Protein AF-A0A849ISJ5-F1 (afdb_monomer)

Sequence (191 aa):
MMNYKGMEKIACPLPVWKLDADQDSWREIARDCAESDGRLVALWGSAAGEKFLVHAALVFAEGMLIATCPAEDSFPGLEDLFPHASRMQRAIFDLCGVMSRGGDRRPWLDHGKWQDFPLGRQRLQKPVPPESDYPFVSVEGEGVHEIAVGPVHAGIIEPGHFRFQVVGEKVLRLEERLGYKHKGIEKAFEG

Mean predicted aligned error: 6.0 Å

Radius of gyration: 19.11 Å; Cα contacts (8 Å, |Δi|>4): 359; chains: 1; bounding box: 53×31×49 Å

Foldseek 3Di:
DPDDPAWDADPDPFRETEDEDEQVVVQVVLQVLLVQVKDFPAWAWADDDLWIKIWTWIAHPRGTYIYIYTFDQEGAQNCVSPVVSQLRQLVRCQQAVRHHDDDDNFHAQCQLQDQQRLRYDGDPDRRPRPPHDDDDDDDDDPQWDWDWDFQDDPDDDFRWIWIFTDRVPDTPDIDIRGNPVRNSVVSVPDD

Solvent-accessible surface area (backbone atoms only — not comparable to full-atom values): 11284 Å² total; per-residue (Å²): 129,98,79,65,91,76,62,41,77,48,97,57,100,56,62,36,32,37,32,85,30,52,69,64,55,44,54,49,56,53,46,57,31,46,79,64,76,28,43,82,77,47,52,46,65,46,70,60,84,96,43,36,36,37,36,38,36,33,34,46,94,85,34,37,40,37,40,33,26,72,21,77,66,44,40,76,50,53,35,93,77,37,68,74,42,38,61,36,40,20,37,25,24,45,33,34,58,35,37,48,53,66,82,70,79,62,76,46,42,46,84,60,73,60,66,50,21,66,66,41,50,82,50,94,60,68,69,76,56,65,95,76,73,78,88,71,88,83,76,88,62,91,72,54,44,80,48,81,44,59,48,71,65,98,70,96,67,87,43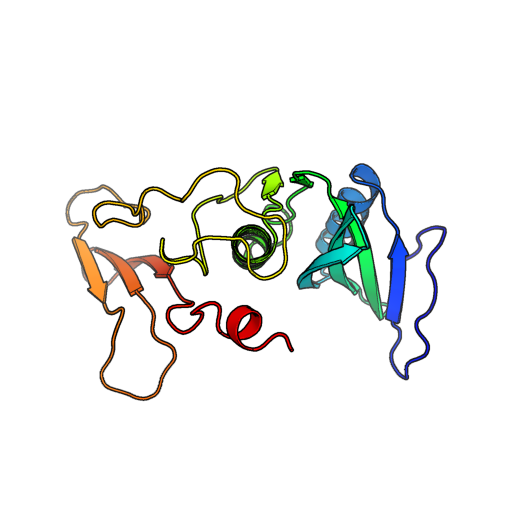,34,35,36,41,36,34,27,46,90,91,44,76,79,40,80,48,78,45,50,43,77,81,59,75,60,56,70,56,76,66,70,126

Structure (mmCIF, N/CA/C/O backbone):
data_AF-A0A849ISJ5-F1
#
_entry.id   AF-A0A849ISJ5-F1
#
loop_
_atom_site.group_PDB
_atom_site.id
_atom_site.type_symbol
_atom_site.label_atom_id
_atom_site.label_alt_id
_atom_site.label_comp_id
_atom_site.label_asym_id
_atom_site.label_entity_id
_atom_site.label_seq_id
_atom_site.pdbx_PDB_ins_code
_atom_site.Cartn_x
_atom_site.Cartn_y
_atom_site.Cartn_z
_atom_site.occupancy
_atom_site.B_iso_or_equiv
_atom_site.auth_seq_id
_atom_site.auth_comp_id
_atom_site.auth_asym_id
_atom_site.auth_atom_id
_atom_site.pdbx_PDB_model_num
ATOM 1 N N . MET A 1 1 ? -3.174 -0.483 -23.720 1.00 70.25 1 MET A N 1
ATOM 2 C CA . MET A 1 1 ? -2.204 -1.454 -24.269 1.00 70.25 1 MET A CA 1
ATOM 3 C C . MET A 1 1 ? -0.848 -1.115 -23.692 1.00 70.25 1 MET A C 1
ATOM 5 O O . MET A 1 1 ? -0.406 0.018 -23.838 1.00 70.25 1 MET A O 1
ATOM 9 N N . MET A 1 2 ? -0.231 -2.065 -22.997 1.00 85.44 2 MET A N 1
ATOM 10 C CA . MET A 1 2 ? 1.034 -1.870 -22.288 1.00 85.44 2 MET A CA 1
ATOM 11 C C . MET A 1 2 ? 2.203 -1.720 -23.281 1.00 85.44 2 MET A C 1
ATOM 13 O O . MET A 1 2 ? 2.734 -2.712 -23.778 1.00 85.44 2 MET A O 1
ATOM 17 N N . ASN A 1 3 ? 2.576 -0.477 -23.604 1.00 88.31 3 ASN A N 1
ATOM 18 C CA . ASN A 1 3 ? 3.628 -0.164 -24.576 1.00 88.31 3 ASN A CA 1
ATOM 19 C C . ASN A 1 3 ? 4.394 1.112 -24.185 1.00 88.31 3 ASN A C 1
ATOM 21 O O . ASN A 1 3 ? 4.204 2.177 -24.771 1.00 88.31 3 ASN A O 1
ATOM 25 N N . TYR A 1 4 ? 5.256 0.998 -23.177 1.00 93.50 4 TYR A N 1
ATOM 26 C CA . TYR A 1 4 ? 6.078 2.098 -22.676 1.00 93.50 4 TYR A CA 1
ATOM 27 C C . TYR A 1 4 ? 7.524 1.953 -23.158 1.00 93.50 4 TYR A C 1
ATOM 29 O O . TYR A 1 4 ? 8.077 0.853 -23.252 1.00 93.50 4 TYR A O 1
ATOM 37 N N . LYS A 1 5 ? 8.174 3.081 -23.449 1.00 91.88 5 LYS A N 1
ATOM 38 C CA . LYS A 1 5 ? 9.592 3.096 -23.825 1.00 91.88 5 LYS A CA 1
ATOM 39 C C . LYS A 1 5 ? 10.453 2.689 -22.623 1.00 91.88 5 LYS A C 1
ATOM 41 O O . LYS A 1 5 ? 10.282 3.235 -21.544 1.00 91.88 5 LYS A O 1
ATOM 46 N N . GLY A 1 6 ? 11.412 1.786 -22.833 1.00 92.62 6 GLY A N 1
ATOM 47 C CA . GLY A 1 6 ? 12.344 1.344 -21.785 1.00 92.62 6 GLY A CA 1
ATOM 48 C C . GLY A 1 6 ? 11.877 0.130 -20.979 1.00 92.62 6 GLY A C 1
ATOM 49 O O . GLY A 1 6 ? 12.545 -0.251 -20.027 1.00 92.62 6 GLY A O 1
ATOM 50 N N . MET A 1 7 ? 10.764 -0.504 -21.362 1.00 96.00 7 MET A N 1
ATOM 51 C CA . MET A 1 7 ? 10.343 -1.759 -20.741 1.00 96.00 7 MET A CA 1
ATOM 52 C C . MET A 1 7 ? 11.360 -2.874 -20.999 1.00 96.00 7 MET A C 1
ATOM 54 O O . MET A 1 7 ? 11.712 -3.169 -22.143 1.00 96.00 7 MET A O 1
ATOM 58 N N . GLU A 1 8 ? 11.755 -3.562 -19.935 1.00 97.50 8 GLU A N 1
ATOM 59 C CA . GLU A 1 8 ? 12.639 -4.721 -19.992 1.00 97.50 8 GLU A CA 1
ATOM 60 C C . GLU A 1 8 ? 11.872 -5.983 -19.609 1.00 97.50 8 GLU A C 1
ATOM 62 O O . GLU A 1 8 ? 11.205 -6.034 -18.576 1.00 97.50 8 GLU A O 1
ATOM 67 N N . LYS A 1 9 ? 11.980 -7.034 -20.423 1.00 96.62 9 LYS A N 1
ATOM 68 C CA . LYS A 1 9 ? 11.350 -8.319 -20.109 1.00 96.62 9 LYS A CA 1
ATOM 69 C C . LYS A 1 9 ? 12.109 -9.016 -18.980 1.00 96.62 9 LYS A C 1
ATOM 71 O O . LYS A 1 9 ? 13.324 -9.186 -19.060 1.00 9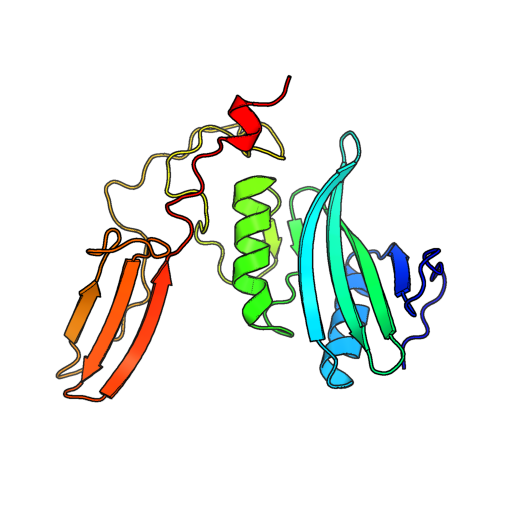6.62 9 LYS A O 1
ATOM 76 N N . ILE A 1 10 ? 11.391 -9.472 -17.957 1.00 96.75 10 ILE A N 1
ATOM 77 C CA . ILE A 1 10 ? 11.963 -10.284 -16.882 1.00 96.75 10 ILE A CA 1
ATOM 78 C C . ILE A 1 10 ? 12.070 -11.732 -17.369 1.00 96.75 10 ILE A C 1
ATOM 80 O O . ILE A 1 10 ? 11.117 -12.288 -17.920 1.00 96.75 10 ILE A O 1
ATOM 84 N N . ALA A 1 11 ? 13.235 -12.352 -17.167 1.00 96.00 11 ALA A N 1
ATOM 85 C CA . ALA A 1 11 ? 13.498 -13.740 -17.540 1.00 96.00 11 ALA A CA 1
ATOM 86 C C . ALA A 1 11 ? 12.708 -14.713 -16.644 1.00 96.00 11 ALA A C 1
ATOM 88 O O . ALA A 1 11 ? 13.225 -15.254 -15.670 1.00 96.00 11 ALA A O 1
ATOM 89 N N . CYS A 1 12 ? 11.433 -14.916 -16.969 1.00 93.88 12 CYS A N 1
ATOM 90 C CA . CYS A 1 12 ? 10.540 -15.851 -16.295 1.00 93.88 12 CYS A CA 1
ATOM 91 C C . CYS A 1 12 ? 9.533 -16.468 -17.290 1.00 93.88 12 CYS A C 1
ATOM 93 O O . CYS A 1 12 ? 9.391 -15.965 -18.408 1.00 93.88 12 CYS A O 1
ATOM 95 N N . PRO A 1 13 ? 8.829 -17.556 -16.919 1.00 94.25 13 PRO A N 1
ATOM 96 C CA . PRO A 1 13 ? 7.851 -18.210 -17.798 1.00 94.25 13 PRO A CA 1
ATOM 97 C C . PRO A 1 13 ? 6.602 -17.369 -18.103 1.00 94.25 13 PRO A C 1
ATOM 99 O O . PRO A 1 13 ? 5.839 -17.709 -19.003 1.00 94.25 13 PRO A O 1
ATOM 102 N N . LEU A 1 14 ? 6.373 -16.300 -17.338 1.00 95.25 14 LEU A N 1
ATOM 103 C CA . LEU A 1 14 ? 5.208 -15.432 -17.459 1.00 95.25 14 LEU A CA 1
ATOM 104 C C . LEU A 1 14 ? 5.542 -14.173 -18.281 1.00 95.25 14 LEU A C 1
ATOM 106 O O . LEU A 1 14 ? 6.698 -13.744 -18.317 1.00 95.25 14 LEU A O 1
ATOM 110 N N . PRO A 1 15 ? 4.548 -13.548 -18.936 1.00 96.38 15 PRO A N 1
ATOM 111 C CA . PRO A 1 15 ? 4.723 -12.266 -19.609 1.00 96.38 15 PRO A CA 1
ATOM 112 C C . PRO A 1 15 ? 4.855 -11.156 -18.556 1.00 96.38 15 PRO A C 1
ATOM 114 O O . PRO A 1 15 ? 3.868 -10.547 -18.146 1.00 96.38 15 PRO A O 1
ATOM 117 N N . VAL A 1 16 ? 6.079 -10.950 -18.063 1.00 97.75 16 VAL A N 1
ATOM 118 C CA . VAL A 1 16 ? 6.397 -9.952 -17.036 1.00 97.75 16 VAL A CA 1
ATOM 119 C C . VAL A 1 16 ? 7.486 -9.018 -17.539 1.00 97.75 16 VAL A C 1
ATOM 121 O O . VAL A 1 16 ? 8.514 -9.457 -18.063 1.00 97.75 16 VAL A O 1
ATOM 124 N N . TRP A 1 17 ? 7.271 -7.726 -17.333 1.00 98.19 17 TRP A N 1
ATOM 125 C CA . TRP A 1 17 ? 8.215 -6.667 -17.650 1.00 98.19 17 TRP A CA 1
ATOM 126 C C . TRP A 1 17 ? 8.489 -5.815 -16.420 1.00 98.19 17 TRP A C 1
ATOM 128 O O . TRP A 1 17 ? 7.684 -5.766 -15.493 1.00 98.19 17 TRP A O 1
ATOM 138 N N . LYS A 1 18 ? 9.625 -5.129 -16.425 1.00 97.69 18 LYS A N 1
ATOM 139 C CA . LYS A 1 18 ? 9.952 -4.066 -15.479 1.00 97.69 18 LYS A CA 1
ATOM 140 C C . LYS A 1 18 ? 10.190 -2.762 -16.232 1.00 97.69 18 LYS A C 1
ATOM 142 O O . LYS A 1 18 ? 10.608 -2.784 -17.391 1.00 97.69 18 LYS A O 1
ATOM 147 N N . LEU A 1 19 ? 9.924 -1.650 -15.566 1.00 98.00 19 LEU A N 1
ATOM 148 C CA . LEU A 1 19 ? 10.143 -0.313 -16.096 1.00 98.00 19 LEU A CA 1
ATOM 149 C C . LEU A 1 19 ? 10.488 0.636 -14.954 1.00 98.00 19 LEU A C 1
ATOM 151 O O . LEU A 1 19 ? 9.754 0.704 -13.968 1.00 98.00 19 LEU A O 1
ATOM 155 N N . ASP A 1 20 ? 11.571 1.386 -15.113 1.00 97.19 20 ASP A N 1
ATOM 156 C CA . ASP A 1 20 ? 11.856 2.526 -14.249 1.00 97.19 20 ASP A CA 1
ATOM 157 C C . ASP A 1 20 ? 11.058 3.734 -14.749 1.00 97.19 20 ASP A C 1
ATOM 159 O O . ASP A 1 20 ? 11.086 4.067 -15.935 1.0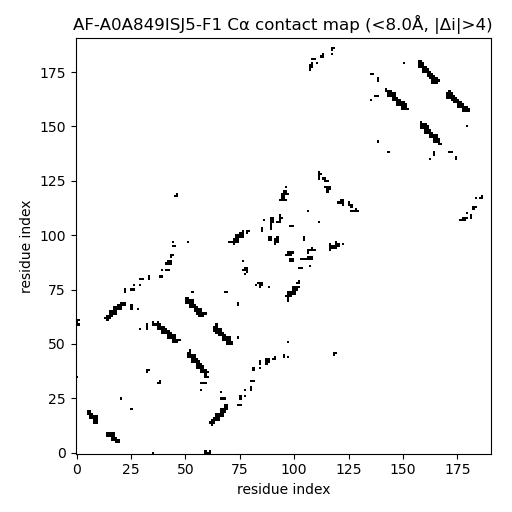0 97.19 20 ASP A O 1
ATOM 163 N N . ALA A 1 21 ? 10.325 4.365 -13.840 1.00 96.50 21 ALA A N 1
ATOM 164 C CA . ALA A 1 21 ? 9.446 5.494 -14.088 1.00 96.50 21 ALA A CA 1
ATOM 165 C C . ALA A 1 21 ? 9.871 6.673 -13.208 1.00 96.50 21 ALA A C 1
ATOM 167 O O . ALA A 1 21 ? 10.299 6.498 -12.065 1.00 96.50 21 ALA A O 1
ATOM 168 N N . ASP A 1 22 ? 9.738 7.888 -13.724 1.00 95.50 22 ASP A N 1
ATOM 169 C CA . ASP A 1 22 ? 9.714 9.075 -12.872 1.00 95.50 22 ASP A CA 1
ATOM 170 C C . ASP A 1 22 ? 8.337 9.227 -12.200 1.00 95.50 22 ASP A C 1
ATOM 172 O O . ASP A 1 22 ? 7.426 8.422 -12.397 1.00 95.50 22 ASP A O 1
ATOM 176 N N . GLN A 1 23 ? 8.176 10.252 -11.363 1.00 93.06 23 GLN A N 1
ATOM 177 C CA . GLN A 1 23 ? 6.936 10.438 -10.606 1.00 93.06 23 GLN A CA 1
ATOM 178 C C . GLN A 1 23 ? 5.717 10.767 -11.484 1.00 93.06 23 GLN A C 1
ATOM 180 O O . GLN A 1 23 ? 4.592 10.482 -11.065 1.00 93.06 23 GLN A O 1
ATOM 185 N N . ASP A 1 24 ? 5.922 11.343 -12.671 1.00 93.62 24 ASP A N 1
ATOM 186 C CA . ASP A 1 24 ? 4.837 11.698 -13.588 1.00 93.62 24 ASP A CA 1
ATOM 187 C C . ASP A 1 24 ? 4.387 10.455 -14.364 1.00 93.62 24 ASP A C 1
ATOM 189 O O . ASP A 1 24 ? 3.230 10.035 -14.260 1.00 93.62 24 ASP A O 1
ATOM 193 N N . SER A 1 25 ? 5.329 9.775 -15.021 1.00 96.50 25 SER A N 1
ATOM 194 C CA . SER A 1 25 ? 5.078 8.519 -15.737 1.00 96.50 25 SER A CA 1
ATOM 195 C C . SER A 1 25 ? 4.576 7.401 -14.817 1.00 96.50 25 SER A C 1
ATOM 197 O O . SER A 1 25 ? 3.733 6.608 -15.227 1.00 96.50 25 SER A O 1
ATOM 199 N N . TRP A 1 26 ? 4.990 7.363 -13.545 1.00 97.31 26 TRP A N 1
ATOM 200 C CA . TRP A 1 26 ? 4.439 6.454 -12.530 1.00 97.31 26 TRP A CA 1
ATOM 201 C C . TRP A 1 26 ? 2.912 6.553 -12.418 1.00 97.31 26 TRP A C 1
ATOM 203 O O . TRP A 1 26 ? 2.209 5.539 -12.393 1.00 97.31 26 TRP A O 1
ATOM 213 N N . ARG A 1 27 ? 2.392 7.786 -12.359 1.00 96.75 27 ARG A N 1
ATOM 214 C CA . ARG A 1 27 ? 0.951 8.056 -12.273 1.00 96.75 27 ARG A CA 1
ATOM 215 C C . ARG A 1 27 ? 0.245 7.751 -13.587 1.00 96.75 27 ARG A C 1
ATOM 217 O O . ARG A 1 27 ? -0.872 7.241 -13.548 1.00 96.75 27 ARG A O 1
ATOM 224 N N . GLU A 1 28 ? 0.873 8.050 -14.720 1.00 97.50 28 GLU A N 1
ATOM 225 C CA . GLU A 1 28 ? 0.330 7.738 -16.047 1.00 97.50 28 GLU A CA 1
ATOM 226 C C . GLU A 1 28 ? 0.179 6.226 -16.249 1.00 97.50 28 GLU A C 1
ATOM 228 O O . GLU A 1 28 ? -0.918 5.764 -16.544 1.00 97.50 28 GLU A O 1
ATOM 233 N N . ILE A 1 29 ? 1.216 5.435 -15.958 1.00 98.19 29 ILE A N 1
ATOM 234 C CA . ILE A 1 29 ? 1.181 3.967 -16.072 1.00 98.19 29 ILE A CA 1
ATOM 235 C C . ILE A 1 29 ? 0.063 3.365 -15.207 1.00 98.19 29 ILE A C 1
ATOM 237 O O . ILE A 1 29 ? -0.666 2.470 -15.640 1.00 98.19 29 ILE A O 1
ATOM 241 N N . ALA A 1 30 ? -0.084 3.843 -13.969 1.00 97.94 30 ALA A N 1
ATOM 242 C CA . ALA A 1 30 ? -1.137 3.376 -13.074 1.00 97.94 30 ALA A CA 1
ATOM 243 C C . ALA A 1 30 ? -2.541 3.738 -13.590 1.00 97.94 30 ALA A C 1
ATOM 245 O O . ALA A 1 30 ? -3.458 2.922 -13.483 1.00 97.94 30 ALA A O 1
ATOM 246 N N . ARG A 1 31 ? -2.705 4.936 -14.166 1.00 98.00 31 ARG A N 1
ATOM 247 C CA . ARG A 1 31 ? -3.965 5.388 -14.771 1.00 98.00 31 ARG A CA 1
ATOM 248 C C . ARG A 1 31 ? -4.322 4.550 -15.990 1.00 98.00 31 ARG A C 1
ATOM 250 O O . ARG A 1 31 ? -5.425 4.022 -16.035 1.00 98.00 31 ARG A O 1
ATOM 257 N N . ASP A 1 32 ? -3.383 4.352 -16.908 1.00 97.88 32 ASP A N 1
ATOM 258 C CA . ASP A 1 32 ? -3.572 3.506 -18.088 1.00 97.88 32 ASP A CA 1
ATOM 259 C C . ASP A 1 32 ? -3.971 2.077 -17.695 1.00 97.88 32 ASP A C 1
ATOM 261 O O . ASP A 1 32 ? -4.821 1.452 -18.334 1.00 97.88 32 ASP A O 1
ATOM 265 N N . CYS A 1 33 ? -3.368 1.544 -16.626 1.00 98.19 33 CYS A N 1
ATOM 266 C CA . CYS A 1 33 ? -3.741 0.246 -16.075 1.00 98.19 33 CYS A CA 1
ATOM 267 C C . CYS A 1 33 ? -5.191 0.246 -15.580 1.00 98.19 33 CYS A C 1
ATOM 269 O O . CYS A 1 33 ? -5.935 -0.675 -15.900 1.00 98.19 33 CYS A O 1
ATOM 271 N N . ALA A 1 34 ? -5.602 1.255 -14.810 1.00 97.69 34 ALA A N 1
ATOM 272 C CA . ALA A 1 34 ? -6.966 1.347 -14.291 1.00 97.69 34 ALA A CA 1
ATOM 273 C C . ALA A 1 34 ? -8.002 1.526 -15.417 1.00 97.69 34 ALA A C 1
ATOM 275 O O . ALA A 1 34 ? -9.029 0.854 -15.418 1.00 97.69 34 ALA A O 1
ATOM 276 N N . GLU A 1 35 ? -7.713 2.375 -16.406 1.00 97.38 35 GLU A N 1
ATOM 277 C CA . GLU A 1 35 ? -8.591 2.651 -17.555 1.00 97.38 35 GLU A CA 1
ATOM 278 C C . GLU A 1 35 ? -8.712 1.466 -18.526 1.00 97.38 35 GLU A C 1
ATOM 280 O O . GLU A 1 35 ? -9.646 1.412 -19.324 1.00 97.38 35 GLU A O 1
ATOM 285 N N . SER A 1 36 ? -7.794 0.499 -18.452 1.00 96.31 36 SER A N 1
ATOM 286 C CA . SER A 1 36 ? -7.836 -0.742 -19.232 1.00 96.31 36 SER A CA 1
ATOM 287 C C . SER A 1 36 ? -8.384 -1.946 -18.454 1.00 96.31 36 SER A C 1
ATOM 289 O O . SER A 1 36 ? -8.125 -3.086 -18.840 1.00 96.31 36 SER A O 1
ATOM 291 N N . ASP A 1 37 ? -9.127 -1.707 -17.363 1.00 96.38 37 ASP A N 1
ATOM 292 C CA . ASP A 1 37 ? -9.657 -2.735 -16.446 1.00 96.38 37 ASP A CA 1
ATOM 293 C C . ASP A 1 37 ? -8.569 -3.645 -15.835 1.00 96.38 37 ASP A C 1
ATOM 295 O O . ASP A 1 37 ? -8.816 -4.777 -15.397 1.00 96.38 37 ASP A O 1
ATOM 299 N N . GLY A 1 38 ? -7.334 -3.145 -15.794 1.00 97.25 38 GLY A N 1
ATOM 300 C CA . GLY A 1 38 ? -6.200 -3.795 -15.162 1.00 97.25 38 GLY A CA 1
ATOM 301 C C . GLY A 1 38 ? -6.263 -3.745 -13.634 1.00 97.25 38 GLY A C 1
ATOM 302 O O . GLY A 1 38 ? -7.178 -3.193 -13.019 1.00 97.25 38 GLY A O 1
ATOM 303 N N . ARG A 1 39 ? -5.276 -4.363 -12.980 1.00 98.06 39 ARG A N 1
ATOM 304 C CA . ARG A 1 39 ? -5.263 -4.512 -11.515 1.00 98.06 39 ARG A CA 1
ATOM 305 C C . ARG A 1 39 ? -3.910 -4.186 -10.914 1.00 98.06 39 ARG A C 1
ATOM 307 O O . ARG A 1 39 ? -2.899 -4.749 -11.321 1.00 98.06 39 ARG A O 1
ATOM 314 N N . LEU A 1 40 ? -3.910 -3.395 -9.845 1.00 98.62 40 LEU A N 1
ATOM 315 C CA . LEU A 1 40 ? -2.791 -3.347 -8.910 1.00 98.62 40 LEU A CA 1
ATOM 316 C C . LEU A 1 40 ? -2.767 -4.627 -8.065 1.00 98.62 40 LEU A C 1
ATOM 318 O O . LEU A 1 40 ? -3.703 -4.890 -7.310 1.00 98.62 40 LEU A O 1
ATOM 322 N N . VAL A 1 41 ? -1.698 -5.412 -8.177 1.00 98.19 41 VAL A N 1
ATOM 323 C CA . VAL A 1 41 ? -1.499 -6.654 -7.413 1.00 98.19 41 VAL A CA 1
ATOM 324 C C . VAL A 1 41 ? -0.765 -6.380 -6.109 1.00 98.19 41 VAL A C 1
ATOM 326 O O . VAL A 1 41 ? -1.172 -6.859 -5.053 1.00 98.19 41 VAL A O 1
ATOM 329 N N . ALA A 1 42 ? 0.316 -5.608 -6.181 1.00 98.38 42 ALA A N 1
ATOM 330 C CA . ALA A 1 42 ? 1.159 -5.298 -5.038 1.00 98.38 42 ALA A CA 1
ATOM 331 C C . ALA A 1 42 ? 1.804 -3.923 -5.200 1.00 98.38 42 ALA A C 1
ATOM 333 O O . ALA A 1 42 ? 2.119 -3.503 -6.313 1.00 98.38 42 ALA A O 1
ATOM 334 N N . LEU A 1 43 ? 2.032 -3.262 -4.070 1.00 98.38 43 LEU A N 1
ATOM 335 C CA . LEU A 1 43 ? 2.753 -2.005 -3.961 1.00 98.38 43 LEU A CA 1
ATOM 336 C C . LEU A 1 43 ? 3.677 -2.105 -2.741 1.00 98.38 43 LEU A C 1
ATOM 338 O O . LEU A 1 43 ? 3.208 -2.403 -1.643 1.00 98.38 43 LEU A O 1
ATOM 342 N N . TRP A 1 44 ? 4.982 -1.915 -2.927 1.00 97.12 44 TRP A N 1
ATOM 343 C CA . TRP A 1 44 ? 5.967 -2.076 -1.851 1.00 97.12 44 TRP A CA 1
ATOM 344 C C . TRP A 1 44 ? 7.154 -1.125 -2.004 1.00 97.12 44 TRP A C 1
ATOM 346 O O . TRP A 1 44 ? 7.423 -0.616 -3.089 1.00 97.12 44 TRP A O 1
ATOM 356 N N . GLY A 1 45 ? 7.859 -0.887 -0.899 1.00 94.50 45 GLY A N 1
ATOM 357 C CA . GLY A 1 45 ? 9.077 -0.086 -0.856 1.00 94.50 45 GLY A CA 1
ATOM 358 C C . GLY A 1 45 ? 10.319 -0.970 -0.799 1.00 94.50 45 GLY A C 1
ATOM 359 O O . GLY A 1 45 ? 10.269 -2.086 -0.279 1.00 94.50 45 GLY A O 1
ATOM 360 N N . SER A 1 46 ? 11.437 -0.473 -1.315 1.00 92.25 46 SER A N 1
ATOM 361 C CA . SER A 1 46 ? 12.754 -1.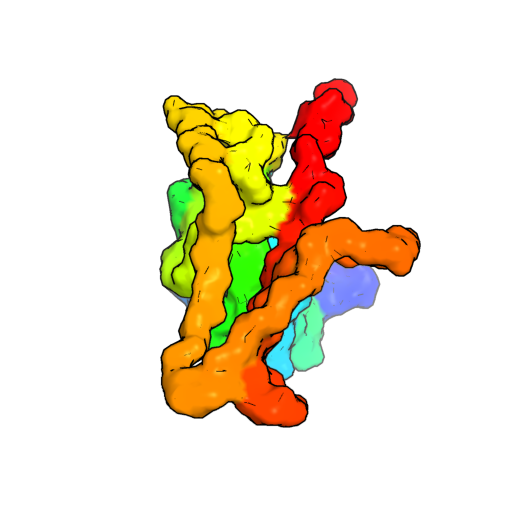082 -1.138 1.00 92.25 46 SER A CA 1
ATOM 362 C C . SER A 1 46 ? 13.833 -0.014 -0.945 1.00 92.25 46 SER A C 1
ATOM 364 O O . SER A 1 46 ? 13.700 1.121 -1.412 1.00 92.25 46 SER A O 1
ATOM 366 N N . ALA A 1 47 ? 14.900 -0.373 -0.231 1.00 85.31 47 ALA A N 1
ATOM 367 C CA . ALA A 1 47 ? 16.098 0.449 -0.128 1.00 85.31 47 ALA A CA 1
ATOM 368 C C . ALA A 1 47 ? 17.057 0.119 -1.285 1.00 85.31 47 ALA A C 1
ATOM 370 O O . ALA A 1 47 ? 17.345 -1.047 -1.552 1.00 85.31 47 ALA A O 1
ATOM 371 N N . ALA A 1 48 ? 17.581 1.149 -1.944 1.00 79.38 48 ALA A N 1
ATOM 372 C CA . ALA A 1 48 ? 18.570 1.069 -3.013 1.00 79.38 48 ALA A CA 1
ATOM 373 C C . ALA A 1 48 ? 19.759 1.983 -2.671 1.00 79.38 48 ALA A C 1
ATOM 375 O O . ALA A 1 48 ? 19.897 3.098 -3.183 1.00 79.38 48 ALA A O 1
ATOM 376 N N . GLY A 1 49 ? 20.610 1.522 -1.749 1.00 76.81 49 GLY A N 1
ATOM 377 C CA . GLY A 1 49 ? 21.663 2.351 -1.158 1.00 76.81 49 GLY A CA 1
ATOM 378 C C . GLY A 1 49 ? 21.057 3.469 -0.306 1.00 76.81 49 GLY A C 1
ATOM 379 O O . GLY A 1 49 ? 20.271 3.196 0.595 1.00 76.81 49 GLY A O 1
ATOM 380 N N . GLU A 1 50 ? 21.397 4.724 -0.605 1.00 72.50 50 GLU A N 1
ATOM 381 C CA . GLU A 1 50 ? 20.826 5.902 0.075 1.00 72.50 50 GLU A CA 1
ATOM 382 C C . GLU A 1 50 ? 19.447 6.317 -0.468 1.00 72.50 50 GLU A C 1
ATOM 384 O O . GLU A 1 50 ? 18.776 7.173 0.110 1.00 72.50 50 GLU A O 1
ATOM 389 N N . LYS A 1 51 ? 19.010 5.728 -1.588 1.00 83.38 51 LYS A N 1
ATOM 390 C CA . LYS A 1 51 ? 17.727 6.038 -2.228 1.00 83.38 51 LYS A CA 1
ATOM 391 C C . LYS A 1 51 ? 16.667 5.029 -1.810 1.00 83.38 51 LYS A C 1
ATOM 393 O O . LYS A 1 51 ? 16.974 3.856 -1.605 1.00 83.38 51 LYS A O 1
ATOM 398 N N . PHE A 1 52 ? 15.413 5.464 -1.757 1.00 90.56 52 PHE A N 1
ATOM 399 C CA . PHE A 1 52 ? 14.276 4.557 -1.658 1.00 90.56 52 PHE A CA 1
ATOM 400 C C . PHE A 1 52 ? 13.581 4.444 -3.006 1.00 90.56 52 PHE A C 1
ATOM 402 O O . PHE A 1 52 ? 13.512 5.396 -3.784 1.00 90.56 52 PHE A O 1
ATOM 409 N N . LEU A 1 53 ? 13.087 3.248 -3.289 1.00 94.94 53 LEU A N 1
ATOM 410 C CA . LEU A 1 53 ? 12.300 2.948 -4.471 1.00 94.94 53 LEU A CA 1
ATOM 411 C C . LEU A 1 53 ? 10.935 2.443 -4.021 1.00 94.94 53 LEU A C 1
ATOM 413 O O . LEU A 1 53 ? 10.815 1.752 -3.008 1.00 94.94 53 LEU A O 1
ATOM 417 N N . VAL A 1 54 ? 9.908 2.779 -4.788 1.00 97.00 54 VAL A N 1
ATOM 418 C CA . VAL A 1 54 ? 8.565 2.228 -4.638 1.00 97.00 54 VAL A CA 1
ATOM 419 C C . VAL A 1 54 ? 8.219 1.488 -5.915 1.00 97.00 54 VAL A C 1
ATOM 421 O O . VAL A 1 54 ? 8.443 1.988 -7.014 1.00 97.00 54 VAL A O 1
ATOM 424 N N . HIS A 1 55 ? 7.679 0.288 -5.767 1.00 98.25 55 HIS A N 1
ATOM 425 C CA . HIS A 1 55 ? 7.365 -0.593 -6.878 1.00 98.25 55 HIS A CA 1
ATOM 426 C C . HIS A 1 55 ? 5.879 -0.907 -6.892 1.00 98.25 55 HIS A C 1
ATOM 428 O O . HIS A 1 55 ? 5.316 -1.220 -5.843 1.00 98.25 55 HIS A O 1
ATOM 434 N N . ALA A 1 56 ? 5.267 -0.881 -8.072 1.00 98.56 56 ALA A N 1
ATOM 435 C CA . ALA A 1 56 ? 3.905 -1.343 -8.302 1.00 98.56 56 ALA A CA 1
ATOM 436 C C . ALA A 1 56 ? 3.917 -2.506 -9.294 1.00 98.56 56 ALA A C 1
ATOM 438 O O . ALA A 1 56 ? 4.434 -2.378 -10.402 1.00 98.56 56 ALA A O 1
ATOM 439 N N . ALA A 1 57 ? 3.313 -3.627 -8.906 1.00 98.50 57 ALA A N 1
ATOM 440 C CA . ALA A 1 57 ? 2.999 -4.725 -9.809 1.00 98.50 57 ALA A CA 1
ATOM 441 C C . ALA A 1 57 ? 1.584 -4.526 -10.361 1.00 98.50 57 ALA A C 1
ATOM 443 O O . ALA A 1 57 ? 0.599 -4.643 -9.627 1.00 98.50 57 ALA A O 1
ATOM 444 N N . LEU A 1 58 ? 1.498 -4.218 -11.650 1.00 98.56 58 LEU A N 1
ATOM 445 C CA . LEU A 1 58 ? 0.275 -3.897 -12.376 1.00 98.56 58 LEU A CA 1
ATOM 446 C C . LEU A 1 58 ? 0.002 -4.982 -13.415 1.00 98.56 58 LEU A C 1
ATOM 448 O O . LEU A 1 58 ? 0.889 -5.345 -14.184 1.00 98.56 58 LEU A O 1
ATOM 452 N N . VAL A 1 59 ? -1.216 -5.510 -13.444 1.00 98.00 59 VAL A N 1
ATOM 453 C CA . VAL A 1 59 ? -1.651 -6.505 -14.428 1.00 98.00 59 VAL A CA 1
ATOM 454 C C . VAL A 1 59 ? -2.494 -5.822 -15.489 1.00 98.00 59 VAL A C 1
ATOM 456 O O . VAL A 1 59 ? -3.549 -5.271 -15.182 1.00 98.00 59 VAL A O 1
ATOM 459 N N . PHE A 1 60 ? -2.032 -5.929 -16.728 1.00 97.31 60 PHE A N 1
ATOM 460 C CA . PHE A 1 60 ? -2.737 -5.585 -17.955 1.00 97.31 60 PHE A CA 1
ATOM 461 C C . PHE A 1 60 ? -3.216 -6.867 -18.656 1.00 97.31 60 PHE A C 1
ATOM 463 O O . PHE A 1 60 ? -2.840 -7.980 -18.279 1.00 97.31 60 PHE A O 1
ATOM 470 N N . ALA A 1 61 ? -4.009 -6.727 -19.720 1.00 95.06 61 ALA A N 1
ATOM 471 C CA . ALA A 1 61 ? -4.439 -7.865 -20.537 1.00 95.06 61 ALA A CA 1
ATOM 472 C C . ALA A 1 61 ? -3.252 -8.620 -21.172 1.00 95.06 61 ALA A C 1
ATOM 474 O O . ALA A 1 61 ? -3.308 -9.836 -21.348 1.00 95.06 61 ALA A O 1
ATOM 475 N N . GLU A 1 62 ? -2.170 -7.910 -21.499 1.00 93.75 62 GLU A N 1
ATOM 476 C CA . GLU A 1 62 ? -0.982 -8.459 -22.158 1.00 93.75 62 GLU A CA 1
ATOM 477 C C . GLU A 1 62 ? 0.006 -9.136 -21.186 1.00 93.75 62 GLU A C 1
ATOM 479 O O . GLU A 1 62 ? 0.895 -9.873 -21.619 1.00 93.75 62 GLU A O 1
ATOM 484 N N . GLY A 1 63 ? -0.137 -8.901 -19.879 1.00 96.44 63 GLY A N 1
ATOM 485 C CA . GLY A 1 63 ? 0.719 -9.454 -18.832 1.00 96.44 63 GLY A CA 1
ATOM 486 C C . GLY A 1 63 ? 0.948 -8.481 -17.677 1.00 96.44 63 GLY A C 1
ATOM 487 O O . GLY A 1 63 ? 0.132 -7.602 -17.422 1.00 96.44 63 GLY A O 1
ATOM 488 N N . MET A 1 64 ? 2.048 -8.653 -16.943 1.00 97.75 64 MET A N 1
ATOM 489 C CA . MET A 1 64 ? 2.342 -7.867 -15.742 1.00 97.75 64 MET A CA 1
ATOM 490 C C . MET A 1 64 ? 3.501 -6.893 -15.962 1.00 97.75 64 MET A C 1
ATOM 492 O O . MET A 1 64 ? 4.549 -7.269 -16.486 1.00 97.75 64 MET A O 1
ATOM 496 N N . LEU A 1 65 ? 3.342 -5.664 -15.484 1.00 98.31 65 LEU A N 1
ATOM 497 C CA . LEU A 1 65 ? 4.381 -4.647 -15.422 1.00 98.31 65 LEU A CA 1
ATOM 498 C C . LEU A 1 65 ? 4.755 -4.371 -13.968 1.00 98.31 65 LEU A C 1
ATOM 500 O O . LEU A 1 65 ? 3.895 -4.062 -13.150 1.00 98.31 65 LEU A O 1
ATOM 504 N N . ILE A 1 66 ? 6.045 -4.445 -13.659 1.00 98.31 66 ILE A N 1
ATOM 505 C CA . ILE A 1 66 ? 6.618 -3.928 -12.419 1.00 98.31 66 ILE A CA 1
ATOM 506 C C . ILE A 1 66 ? 7.165 -2.531 -12.717 1.00 98.31 66 ILE A C 1
ATOM 508 O O . ILE A 1 66 ? 8.258 -2.393 -13.267 1.00 98.31 66 ILE A O 1
ATOM 512 N N . ALA A 1 67 ? 6.392 -1.501 -12.386 1.00 98.31 67 ALA A N 1
ATOM 513 C CA . ALA A 1 67 ? 6.850 -0.119 -12.459 1.00 98.31 67 ALA A CA 1
ATOM 514 C C . ALA A 1 67 ? 7.636 0.226 -11.188 1.00 98.31 67 ALA A C 1
ATOM 516 O O . ALA A 1 67 ? 7.200 -0.123 -10.090 1.00 98.31 67 ALA A O 1
ATOM 517 N N . THR A 1 68 ? 8.767 0.914 -11.323 1.00 97.88 68 THR A N 1
ATOM 518 C CA . THR A 1 68 ? 9.618 1.350 -10.208 1.00 97.88 68 THR A CA 1
ATOM 519 C C . THR A 1 68 ? 9.758 2.862 -10.237 1.00 97.88 68 THR A C 1
ATOM 521 O O . THR A 1 68 ? 10.263 3.409 -11.208 1.00 97.88 68 THR A O 1
ATOM 524 N N . CYS A 1 69 ? 9.345 3.537 -9.169 1.00 96.56 69 CYS A N 1
ATOM 525 C CA . CYS A 1 69 ? 9.462 4.980 -9.008 1.00 96.56 69 CYS A CA 1
ATOM 526 C C . CYS A 1 69 ? 10.479 5.305 -7.907 1.00 96.56 69 CYS A C 1
ATOM 528 O O . CYS A 1 69 ? 10.390 4.737 -6.813 1.00 96.56 69 CYS A O 1
ATOM 530 N N . PRO A 1 70 ? 11.420 6.241 -8.128 1.00 94.50 70 PRO A N 1
ATOM 531 C CA . PRO A 1 70 ? 12.244 6.755 -7.049 1.00 94.50 70 PRO A CA 1
ATOM 532 C C . PRO A 1 70 ? 11.379 7.522 -6.047 1.00 94.50 70 PRO A C 1
ATOM 534 O O . PRO A 1 70 ? 10.510 8.316 -6.420 1.00 94.50 70 PRO A O 1
ATOM 537 N N . ALA A 1 71 ? 11.642 7.297 -4.767 1.00 91.44 71 ALA A N 1
ATOM 538 C CA . ALA A 1 71 ? 11.005 7.994 -3.669 1.00 91.44 71 ALA A CA 1
ATOM 539 C C . ALA A 1 71 ? 12.086 8.531 -2.731 1.00 91.44 71 ALA A C 1
ATOM 541 O O . ALA A 1 71 ? 12.895 7.782 -2.188 1.00 91.44 71 ALA A O 1
ATOM 542 N N . GLU A 1 72 ? 12.119 9.848 -2.555 1.00 82.44 72 GLU A N 1
ATOM 543 C CA . GLU A 1 72 ? 12.915 10.450 -1.489 1.00 82.44 72 GLU A CA 1
ATOM 544 C C . GLU A 1 72 ? 12.107 10.332 -0.194 1.00 82.44 72 GLU A C 1
ATOM 546 O O . GLU A 1 72 ? 12.086 9.280 0.439 1.00 82.44 72 GLU A O 1
ATOM 551 N N . ASP A 1 73 ? 11.376 11.379 0.175 1.00 85.25 73 ASP A N 1
ATOM 552 C CA . ASP A 1 73 ? 10.510 11.370 1.360 1.00 85.25 73 ASP A CA 1
ATOM 553 C C . ASP A 1 73 ? 9.084 10.927 1.024 1.00 85.25 73 ASP A C 1
ATOM 555 O O . ASP A 1 73 ? 8.315 10.505 1.894 1.00 85.25 73 ASP A O 1
ATOM 559 N N . SER A 1 74 ? 8.709 11.053 -0.251 1.00 93.25 74 SER A N 1
ATOM 560 C CA . SER A 1 74 ? 7.369 10.738 -0.717 1.00 93.25 74 SER A CA 1
ATOM 561 C C . SER A 1 74 ? 7.306 10.347 -2.191 1.00 93.25 74 SER A C 1
ATOM 563 O O . SER A 1 74 ? 8.235 10.598 -2.957 1.00 93.25 74 SER A O 1
ATOM 565 N N . PHE A 1 75 ? 6.181 9.746 -2.575 1.00 95.44 75 PHE A N 1
ATOM 566 C CA . PHE A 1 75 ? 5.854 9.329 -3.942 1.00 95.44 75 PHE A CA 1
ATOM 567 C C . PHE A 1 75 ? 4.377 9.632 -4.252 1.00 95.44 75 PHE A C 1
ATOM 569 O O . PHE A 1 75 ? 3.582 9.768 -3.321 1.00 95.44 75 PHE A O 1
ATOM 576 N N . PRO A 1 76 ? 3.963 9.780 -5.523 1.00 96.88 76 PRO A N 1
ATOM 577 C CA . PRO A 1 76 ? 2.546 9.930 -5.856 1.00 96.88 76 PRO A CA 1
ATOM 578 C C . PRO A 1 76 ? 1.726 8.693 -5.437 1.00 96.88 76 PRO A C 1
ATOM 580 O O . PRO A 1 76 ? 2.016 7.584 -5.885 1.00 96.88 76 PRO A O 1
ATOM 583 N N . GLY A 1 77 ? 0.689 8.880 -4.608 1.00 97.06 77 GLY A N 1
ATOM 584 C CA . GLY A 1 77 ? -0.236 7.803 -4.223 1.00 97.06 77 GLY A CA 1
ATOM 585 C C . GLY A 1 77 ? -1.057 7.279 -5.406 1.00 97.06 77 GLY A C 1
ATOM 586 O O . GLY A 1 77 ? -1.175 7.970 -6.417 1.00 97.06 77 GLY A O 1
ATOM 587 N N . LEU A 1 78 ? -1.591 6.068 -5.295 1.00 97.81 78 LEU A N 1
ATOM 588 C CA . LEU A 1 78 ? -2.386 5.385 -6.320 1.00 97.81 78 LEU A CA 1
ATOM 589 C C . LEU A 1 78 ? -3.792 5.008 -5.820 1.00 97.81 78 LEU A C 1
ATOM 591 O O . LEU A 1 78 ? -4.514 4.290 -6.504 1.00 97.81 78 LEU A O 1
ATOM 595 N N . GLU A 1 79 ? -4.180 5.429 -4.617 1.00 97.62 79 GLU A N 1
ATOM 596 C CA . GLU A 1 79 ? -5.419 5.022 -3.950 1.00 97.62 79 GLU A CA 1
ATOM 597 C C . GLU A 1 79 ? -6.698 5.566 -4.596 1.00 97.62 79 GLU A C 1
ATOM 599 O O . GLU A 1 79 ? -7.763 4.973 -4.435 1.00 97.62 79 GLU A O 1
ATOM 604 N N . ASP A 1 80 ? -6.593 6.670 -5.334 1.00 97.00 80 ASP A N 1
ATOM 605 C CA . ASP A 1 80 ? -7.671 7.230 -6.148 1.00 97.00 80 ASP A CA 1
ATOM 606 C C . ASP A 1 80 ? -7.968 6.371 -7.386 1.00 97.00 80 ASP A C 1
ATOM 608 O O . ASP A 1 80 ? -9.110 6.318 -7.838 1.00 97.00 80 ASP A O 1
ATOM 612 N N . LEU A 1 81 ? -6.956 5.663 -7.897 1.00 97.38 81 LEU A N 1
ATOM 613 C CA . LEU A 1 81 ? -7.071 4.720 -9.012 1.00 97.38 81 LEU A CA 1
ATOM 614 C C . LEU A 1 81 ? -7.374 3.293 -8.525 1.00 97.38 81 LEU A C 1
ATOM 616 O O . LEU A 1 81 ? -8.151 2.564 -9.137 1.00 97.38 81 LEU A O 1
ATOM 620 N N . PHE A 1 82 ? -6.773 2.894 -7.402 1.00 97.88 82 PHE A N 1
ATOM 621 C CA . PHE A 1 82 ? -6.868 1.559 -6.817 1.00 97.88 82 PHE A CA 1
ATOM 622 C C . PHE A 1 82 ? -7.114 1.666 -5.304 1.00 97.88 82 PHE A C 1
ATOM 624 O O . PHE A 1 82 ? -6.152 1.742 -4.538 1.00 97.88 82 PHE A O 1
ATOM 631 N N . PRO A 1 83 ? -8.369 1.612 -4.818 1.00 96.06 83 PRO A N 1
ATOM 632 C CA . PRO A 1 83 ? -8.682 1.861 -3.404 1.00 96.06 83 PRO A CA 1
ATOM 633 C C . PRO A 1 83 ? -7.897 0.998 -2.402 1.00 96.06 83 PRO A C 1
ATOM 635 O O . PRO A 1 83 ? -7.538 1.451 -1.312 1.00 96.06 83 PRO A O 1
ATOM 638 N N . HIS A 1 84 ? -7.569 -0.245 -2.766 1.00 95.56 84 HIS A N 1
ATOM 639 C CA . HIS A 1 84 ? -6.777 -1.152 -1.929 1.00 95.56 84 HIS A CA 1
ATOM 640 C C . HIS A 1 84 ? -5.294 -0.763 -1.812 1.00 95.56 84 HIS A C 1
ATOM 642 O O . HIS A 1 84 ? -4.630 -1.231 -0.883 1.00 95.56 84 HIS A O 1
ATOM 648 N N . ALA A 1 85 ? -4.783 0.134 -2.666 1.00 97.69 85 ALA A N 1
ATOM 649 C CA . ALA A 1 85 ? -3.438 0.702 -2.548 1.00 97.69 85 ALA A CA 1
ATOM 650 C C . ALA A 1 85 ? -3.249 1.456 -1.226 1.00 97.69 85 ALA A C 1
ATOM 652 O O . ALA A 1 85 ? -2.141 1.476 -0.694 1.00 97.69 85 ALA A O 1
ATOM 653 N N . SER A 1 86 ? -4.325 1.999 -0.639 1.00 95.88 86 SER A N 1
ATOM 654 C CA . SER A 1 86 ? -4.273 2.732 0.633 1.00 95.88 86 SER A CA 1
ATOM 655 C C . SER A 1 86 ? -3.568 1.939 1.744 1.00 95.88 86 SER A C 1
ATOM 657 O O . SER A 1 86 ? -2.684 2.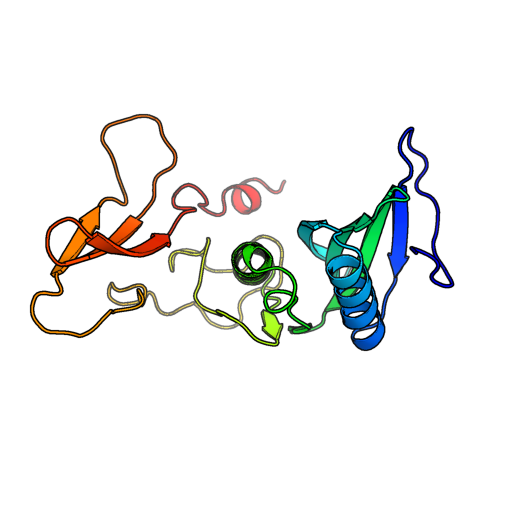468 2.418 1.00 95.88 86 SER A O 1
ATOM 659 N N . ARG A 1 87 ? -3.883 0.644 1.905 1.00 94.62 87 ARG A N 1
ATOM 660 C CA . ARG A 1 87 ? -3.244 -0.205 2.931 1.00 94.62 87 ARG A CA 1
ATOM 661 C C . ARG A 1 87 ? -1.763 -0.440 2.636 1.00 94.62 87 ARG A C 1
ATOM 663 O O . ARG A 1 87 ? -0.945 -0.407 3.550 1.00 94.62 87 ARG A O 1
ATOM 670 N N . MET A 1 88 ? -1.416 -0.649 1.368 1.00 97.00 88 MET A N 1
ATOM 671 C CA . MET A 1 88 ? -0.036 -0.895 0.942 1.00 97.00 88 MET A CA 1
ATOM 672 C C . MET A 1 88 ? 0.831 0.362 1.093 1.00 97.00 88 MET A C 1
ATOM 674 O O . MET A 1 88 ? 1.950 0.283 1.581 1.00 97.00 88 MET A O 1
ATOM 678 N N . GLN A 1 89 ? 0.291 1.539 0.773 1.00 97.19 89 GLN A N 1
ATOM 679 C CA . GLN A 1 89 ? 0.961 2.829 0.956 1.00 97.19 89 GLN A CA 1
ATOM 680 C C . GLN A 1 89 ? 1.245 3.133 2.426 1.00 97.19 89 GLN A C 1
ATOM 682 O O . GLN A 1 89 ? 2.353 3.534 2.775 1.00 97.19 89 GLN A O 1
ATOM 687 N N . ARG A 1 90 ? 0.263 2.892 3.302 1.00 95.12 90 ARG A N 1
ATOM 688 C CA . ARG A 1 90 ? 0.448 3.036 4.752 1.00 95.12 90 ARG A CA 1
ATOM 689 C C . ARG A 1 90 ? 1.469 2.030 5.290 1.00 95.12 90 ARG A C 1
ATOM 691 O O . ARG A 1 90 ? 2.276 2.388 6.140 1.00 95.12 90 ARG A O 1
ATOM 698 N N . ALA A 1 91 ? 1.490 0.805 4.757 1.00 94.44 91 ALA A N 1
ATOM 699 C CA . ALA A 1 91 ? 2.518 -0.180 5.089 1.00 94.44 91 ALA A CA 1
ATOM 700 C C . ALA A 1 91 ? 3.923 0.262 4.639 1.00 94.44 91 ALA A C 1
ATOM 702 O O . ALA A 1 91 ? 4.867 0.112 5.408 1.00 94.44 91 ALA A O 1
ATOM 703 N N . ILE A 1 92 ? 4.072 0.8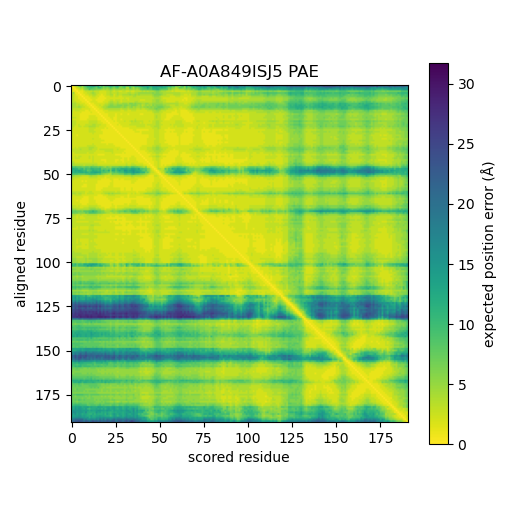48 3.443 1.00 94.56 92 ILE A N 1
ATOM 704 C CA . ILE A 1 92 ? 5.347 1.428 2.979 1.00 94.56 92 ILE A CA 1
ATOM 705 C C . ILE A 1 92 ? 5.817 2.521 3.935 1.00 94.56 92 ILE A C 1
ATOM 707 O O . ILE A 1 92 ? 6.995 2.555 4.287 1.00 94.56 92 ILE A O 1
ATOM 711 N N . PHE A 1 93 ? 4.913 3.385 4.396 1.00 93.06 93 PHE A N 1
ATOM 712 C CA . PHE A 1 93 ? 5.279 4.400 5.373 1.00 93.06 93 PHE A CA 1
ATOM 713 C C . PHE A 1 93 ? 5.755 3.773 6.686 1.00 93.06 93 PHE A C 1
ATOM 715 O O . PHE A 1 93 ? 6.847 4.095 7.142 1.00 93.06 93 PHE A O 1
ATOM 722 N N . ASP A 1 94 ? 4.998 2.846 7.269 1.00 90.88 94 ASP A N 1
ATOM 723 C CA . ASP A 1 94 ? 5.367 2.243 8.555 1.00 90.88 94 ASP A CA 1
ATOM 724 C C . ASP A 1 94 ? 6.649 1.402 8.488 1.00 90.88 94 ASP A C 1
ATOM 726 O O . ASP A 1 94 ? 7.401 1.349 9.461 1.00 90.88 94 ASP A O 1
ATOM 730 N N . LEU A 1 95 ? 6.917 0.751 7.353 1.00 90.06 95 LEU A N 1
ATOM 731 C CA . LEU A 1 95 ? 8.096 -0.096 7.172 1.00 90.06 95 LEU A CA 1
ATOM 732 C C . LEU A 1 95 ? 9.332 0.695 6.748 1.00 90.06 95 LEU A C 1
ATOM 734 O O . LEU A 1 95 ? 10.421 0.420 7.247 1.00 90.06 95 LEU A O 1
ATOM 738 N N . CYS A 1 96 ? 9.180 1.650 5.830 1.00 89.75 96 CYS A N 1
ATOM 739 C CA . CYS A 1 96 ? 10.298 2.311 5.150 1.00 89.75 96 CYS A CA 1
ATOM 740 C C . CYS A 1 96 ? 10.444 3.803 5.501 1.00 89.75 96 CYS A C 1
ATOM 742 O O . CYS A 1 96 ? 11.497 4.391 5.256 1.00 89.75 96 CYS A O 1
ATOM 744 N N . GLY A 1 97 ? 9.411 4.436 6.060 1.00 90.25 97 GLY A N 1
ATOM 745 C CA . GLY A 1 97 ? 9.382 5.877 6.333 1.00 90.25 97 GLY A CA 1
ATOM 746 C C . GLY A 1 97 ? 9.104 6.749 5.112 1.00 90.25 97 GLY A C 1
ATOM 747 O O . GLY A 1 97 ? 9.301 7.960 5.166 1.00 90.25 97 GLY A O 1
ATOM 748 N N . VAL A 1 98 ? 8.637 6.145 4.018 1.00 92.12 98 VAL A N 1
ATOM 749 C CA . VAL A 1 98 ? 8.363 6.819 2.745 1.00 92.12 98 VAL A CA 1
ATOM 750 C C . VAL A 1 98 ? 6.856 7.020 2.594 1.00 92.12 98 VAL A C 1
ATOM 752 O O . VAL A 1 98 ? 6.087 6.062 2.623 1.00 92.12 98 VAL A O 1
ATOM 755 N N . MET A 1 99 ? 6.411 8.268 2.452 1.00 92.38 99 MET A N 1
ATOM 756 C CA . MET A 1 99 ? 4.988 8.617 2.513 1.00 92.38 99 MET A CA 1
ATOM 757 C C . MET A 1 99 ? 4.344 8.712 1.121 1.00 92.38 99 MET A C 1
ATOM 759 O O . MET A 1 99 ? 4.886 9.353 0.225 1.00 92.38 99 MET A O 1
ATOM 763 N N . SER A 1 100 ? 3.136 8.177 0.929 1.00 95.62 100 SER A N 1
ATOM 764 C CA . SER A 1 100 ? 2.362 8.497 -0.279 1.00 95.62 100 SER A CA 1
ATOM 765 C C . SER A 1 100 ? 1.820 9.929 -0.223 1.00 95.62 100 SER A C 1
ATOM 767 O O . SER A 1 100 ? 1.317 10.390 0.804 1.00 95.62 100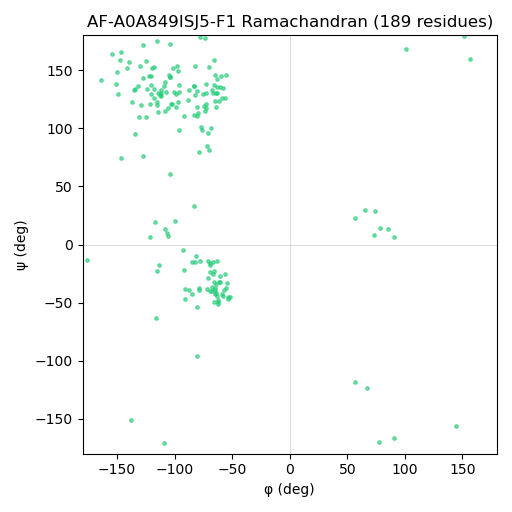 SER A O 1
ATOM 769 N N . ARG A 1 101 ? 1.880 10.646 -1.345 1.00 94.56 101 ARG A N 1
ATOM 770 C CA . ARG A 1 101 ? 1.220 11.942 -1.526 1.00 94.56 101 ARG A CA 1
ATOM 771 C C . ARG A 1 101 ? -0.256 11.701 -1.823 1.00 94.56 101 ARG A C 1
ATOM 773 O O . ARG A 1 101 ? -0.581 11.187 -2.891 1.00 94.56 101 ARG A O 1
ATOM 780 N N . GLY A 1 102 ? -1.112 12.114 -0.895 1.00 86.50 102 GLY A N 1
ATOM 781 C CA . GLY A 1 102 ? -2.548 11.842 -0.940 1.00 86.50 102 GLY A CA 1
ATOM 782 C C . GLY A 1 102 ? -2.956 10.691 -0.021 1.00 86.50 102 GLY A C 1
ATOM 783 O O . GLY A 1 102 ? -2.109 9.988 0.538 1.00 86.50 102 GLY A O 1
ATOM 784 N N . GLY A 1 103 ? -4.268 10.561 0.159 1.00 88.69 103 GLY A N 1
ATOM 785 C CA . GLY A 1 103 ? -4.873 9.417 0.825 1.00 88.69 103 GLY A CA 1
ATOM 786 C C . GLY A 1 103 ? -4.778 9.431 2.345 1.00 88.69 103 GLY A C 1
ATOM 787 O O . GLY A 1 103 ? -4.432 10.422 2.991 1.00 88.69 103 GLY A O 1
ATOM 788 N N . ASP A 1 104 ? -5.135 8.287 2.919 1.00 91.00 104 ASP A N 1
ATOM 789 C CA . ASP A 1 104 ? -5.068 8.037 4.353 1.00 91.00 104 ASP A CA 1
ATOM 790 C C . ASP A 1 104 ? -3.615 7.830 4.802 1.00 91.00 104 ASP A C 1
ATOM 792 O O . ASP A 1 104 ? -2.945 6.895 4.365 1.00 91.00 104 ASP A O 1
ATOM 796 N N . ARG A 1 105 ? -3.146 8.697 5.703 1.00 89.69 105 ARG A N 1
ATOM 797 C CA . ARG A 1 105 ? -1.772 8.710 6.237 1.00 89.69 105 ARG A CA 1
ATOM 798 C C . ARG A 1 105 ? -1.684 8.187 7.671 1.00 89.69 105 ARG A C 1
ATOM 800 O O . ARG A 1 105 ? -0.641 8.317 8.308 1.00 89.69 105 ARG A O 1
ATOM 807 N N . ARG A 1 106 ? -2.780 7.647 8.215 1.00 90.31 106 ARG A N 1
ATOM 808 C CA . ARG A 1 106 ? -2.790 7.068 9.564 1.00 90.31 106 ARG A CA 1
ATOM 809 C C . ARG A 1 106 ? -1.870 5.836 9.606 1.00 90.31 106 ARG A C 1
ATOM 811 O O . ARG A 1 106 ? -1.843 5.084 8.629 1.00 90.31 106 ARG A O 1
ATOM 818 N N . PRO A 1 107 ? -1.183 5.559 10.728 1.00 87.94 107 PRO A N 1
ATOM 819 C CA . PRO A 1 107 ? -0.385 4.338 10.875 1.00 87.94 107 PRO A CA 1
ATOM 820 C C . PRO A 1 107 ? -1.220 3.079 10.616 1.00 87.94 107 PRO A C 1
ATOM 822 O O . PRO A 1 107 ? -2.414 3.056 10.923 1.00 87.94 107 PRO A O 1
ATOM 825 N N . TRP A 1 108 ? -0.631 2.039 10.039 1.00 90.56 108 TRP A N 1
ATOM 826 C CA . TRP A 1 108 ? -1.295 0.777 9.705 1.00 90.56 108 TRP A CA 1
ATOM 827 C C . TRP A 1 108 ? -0.725 -0.414 10.482 1.00 90.56 108 TRP A C 1
ATOM 829 O O . TRP A 1 108 ? -1.443 -1.010 11.284 1.00 90.56 108 TRP A O 1
ATOM 839 N N . LEU A 1 109 ? 0.549 -0.737 10.265 1.00 90.69 109 LEU A N 1
ATOM 840 C CA . LEU A 1 109 ? 1.298 -1.801 10.935 1.00 90.69 109 LEU A CA 1
ATOM 841 C C . LEU A 1 109 ? 1.944 -1.310 12.234 1.00 90.69 109 LEU A C 1
ATOM 843 O O . LEU A 1 109 ? 1.939 -2.033 13.229 1.00 90.69 109 LEU A O 1
ATOM 847 N N . ASP A 1 110 ? 2.466 -0.079 12.251 1.00 86.88 110 ASP A N 1
ATOM 848 C CA . ASP A 1 110 ? 3.032 0.507 13.467 1.00 86.88 110 ASP A CA 1
ATOM 849 C C . ASP A 1 110 ? 1.890 0.969 14.375 1.00 86.88 110 ASP A C 1
ATOM 851 O O . ASP A 1 110 ? 1.269 2.017 14.193 1.00 86.88 110 ASP A O 1
ATOM 855 N N . HIS A 1 111 ? 1.588 0.172 15.398 1.00 86.00 111 HIS A N 1
ATOM 856 C CA . HIS A 1 111 ? 0.570 0.508 16.397 1.00 86.00 111 HIS A CA 1
ATOM 857 C C . HIS A 1 111 ? 1.113 1.423 17.506 1.00 86.00 111 HIS A C 1
ATOM 859 O O . HIS A 1 111 ? 0.691 1.327 18.659 1.00 86.00 111 HIS A O 1
ATOM 865 N N . GLY A 1 112 ? 2.058 2.302 17.158 1.00 81.88 112 GLY A N 1
ATOM 866 C CA . GLY A 1 112 ? 2.742 3.213 18.077 1.00 81.88 112 GLY A CA 1
ATOM 867 C C . GLY A 1 112 ? 3.766 2.501 18.959 1.00 81.88 112 GLY A C 1
ATOM 868 O O . GLY A 1 112 ? 3.970 2.893 20.108 1.00 81.88 112 GLY A O 1
ATOM 869 N N . LYS A 1 113 ? 4.350 1.403 18.465 1.00 79.44 113 LYS A N 1
ATOM 870 C CA . LYS A 1 113 ? 5.273 0.549 19.232 1.00 79.44 113 LYS A CA 1
ATOM 871 C C . LYS A 1 113 ? 6.685 0.546 18.662 1.00 79.44 113 LYS A C 1
ATOM 873 O O . LYS A 1 113 ? 7.619 0.247 19.406 1.00 79.44 113 LYS A O 1
ATOM 878 N N . TRP A 1 114 ? 6.857 0.862 17.381 1.00 82.75 114 TRP A N 1
ATOM 879 C CA . TRP A 1 114 ? 8.166 0.802 16.738 1.00 82.75 114 TRP A CA 1
ATOM 880 C C . TRP A 1 114 ? 8.972 2.074 17.008 1.00 82.75 114 TRP A C 1
ATOM 882 O O . TRP A 1 114 ? 8.451 3.189 16.975 1.00 82.75 114 TRP A O 1
ATOM 892 N N . GLN A 1 115 ? 10.259 1.899 17.316 1.00 78.75 115 GLN A N 1
ATOM 893 C CA . GLN A 1 115 ? 11.175 3.022 17.546 1.00 78.75 115 GLN A CA 1
ATOM 894 C C . GLN A 1 115 ? 11.645 3.635 16.220 1.00 78.75 115 GLN A C 1
ATOM 896 O O . GLN A 1 115 ? 11.692 4.856 16.105 1.00 78.75 115 GLN A O 1
ATOM 901 N N . ASP A 1 116 ? 11.911 2.785 15.227 1.00 82.12 116 ASP A N 1
ATOM 902 C CA . ASP A 1 116 ? 12.424 3.130 13.899 1.00 82.12 116 ASP A CA 1
ATOM 903 C C . ASP A 1 116 ? 11.549 2.526 12.790 1.00 82.12 116 ASP A C 1
ATOM 905 O O . ASP A 1 116 ? 10.665 1.715 13.073 1.00 82.12 116 ASP A O 1
ATOM 909 N N . PHE A 1 117 ? 11.803 2.902 11.532 1.00 86.19 117 PHE A N 1
ATOM 910 C CA . PHE A 1 117 ? 11.235 2.232 10.358 1.00 86.19 117 PHE A CA 1
ATOM 911 C C . PHE A 1 117 ? 12.052 0.957 10.063 1.00 86.19 117 PHE A C 1
ATOM 913 O O . PHE A 1 117 ? 13.215 1.080 9.671 1.00 86.19 117 PHE A O 1
ATOM 920 N N . PRO A 1 118 ? 11.506 -0.263 10.255 1.00 84.62 118 PRO A N 1
ATOM 921 C CA . PRO A 1 118 ? 12.292 -1.502 10.238 1.00 84.62 118 PRO A CA 1
ATOM 922 C C . PRO A 1 118 ? 13.111 -1.735 8.964 1.00 84.62 118 PRO A C 1
ATOM 924 O O . PRO A 1 118 ? 14.236 -2.220 9.041 1.00 84.62 118 PRO A O 1
ATOM 927 N N . LEU A 1 119 ? 12.554 -1.366 7.809 1.00 85.12 119 LEU A N 1
ATOM 928 C CA . LEU A 1 119 ? 13.137 -1.559 6.477 1.00 85.12 119 LEU A CA 1
ATOM 929 C C . LEU A 1 119 ? 13.612 -0.241 5.854 1.00 85.12 119 LEU A C 1
ATOM 931 O O . LEU A 1 119 ? 13.810 -0.163 4.641 1.00 85.12 119 LEU A O 1
ATOM 935 N N . GLY A 1 120 ? 13.705 0.822 6.651 1.00 80.69 120 GLY A N 1
ATOM 936 C CA . GLY A 1 120 ? 13.860 2.169 6.138 1.00 80.69 120 GLY A CA 1
ATOM 937 C C . GLY A 1 120 ? 14.855 3.021 6.888 1.00 80.69 120 GLY A C 1
ATOM 938 O O . GLY A 1 120 ? 15.856 2.555 7.428 1.00 80.69 120 GLY A O 1
ATOM 939 N N . ARG A 1 121 ? 14.581 4.322 6.865 1.00 75.25 121 ARG A N 1
ATOM 940 C CA . ARG A 1 121 ? 15.423 5.315 7.526 1.00 75.25 121 ARG A CA 1
ATOM 941 C C . ARG A 1 121 ? 15.310 5.197 9.042 1.00 75.25 121 ARG A C 1
ATOM 943 O O . ARG A 1 121 ? 14.266 4.829 9.576 1.00 75.25 121 ARG A O 1
ATOM 950 N N . GLN A 1 122 ? 16.361 5.603 9.743 1.00 74.25 122 GLN A N 1
ATOM 951 C CA . GLN A 1 122 ? 16.263 5.820 11.181 1.00 74.25 122 GLN A CA 1
ATOM 952 C C . GLN A 1 122 ? 15.272 6.957 11.458 1.00 74.25 122 GLN A C 1
ATOM 954 O O . GLN A 1 122 ? 15.283 7.987 10.775 1.00 74.25 122 GLN A O 1
ATOM 959 N N . ARG A 1 123 ? 14.390 6.781 12.443 1.00 75.38 123 ARG A N 1
ATOM 960 C CA . ARG A 1 123 ? 13.383 7.791 12.763 1.00 75.38 123 ARG A CA 1
ATOM 961 C C . ARG A 1 123 ? 14.053 8.871 13.620 1.00 75.38 123 ARG A C 1
ATOM 963 O O . ARG A 1 123 ? 14.538 8.601 14.712 1.00 75.38 123 ARG A O 1
ATOM 970 N N . LEU A 1 124 ? 14.083 10.116 13.132 1.00 65.56 124 LEU A N 1
ATOM 971 C CA . LEU A 1 124 ? 14.739 11.231 13.840 1.00 65.56 124 LEU A CA 1
ATOM 972 C C . LEU A 1 124 ? 14.046 11.601 15.162 1.00 65.56 124 LEU A C 1
ATOM 974 O O . LEU A 1 124 ? 14.661 12.200 16.041 1.00 65.56 124 LEU A O 1
ATOM 978 N N . GLN A 1 125 ? 12.762 11.267 15.301 1.00 61.31 125 GLN A N 1
ATOM 979 C CA . GLN A 1 125 ? 11.973 11.502 16.506 1.00 61.31 125 GLN A CA 1
ATOM 980 C C . GLN A 1 125 ? 11.157 10.257 16.832 1.00 61.31 125 GLN A C 1
ATOM 982 O O . GLN A 1 125 ? 10.495 9.694 15.959 1.00 61.31 125 GLN A O 1
ATOM 987 N N . LYS A 1 126 ? 11.175 9.839 18.101 1.00 58.03 126 LYS A N 1
ATOM 988 C CA . LYS A 1 126 ? 10.315 8.746 18.556 1.00 58.03 126 LYS A CA 1
ATOM 989 C C . LYS A 1 126 ? 8.854 9.138 18.335 1.00 58.03 126 LYS A C 1
ATOM 991 O O . LYS A 1 126 ? 8.491 10.264 18.685 1.00 58.03 126 LYS A O 1
ATOM 996 N N . PRO A 1 127 ? 8.008 8.238 17.807 1.00 60.47 127 PRO A N 1
ATOM 997 C CA . PRO A 1 127 ? 6.578 8.488 17.826 1.00 60.47 127 PRO A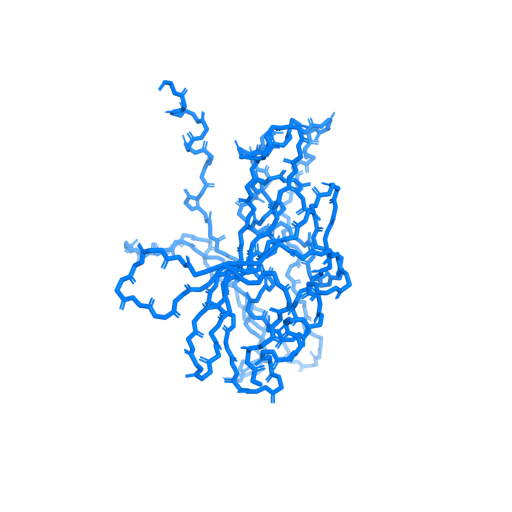 CA 1
ATOM 998 C C . PRO A 1 127 ? 6.175 8.661 19.291 1.00 60.47 127 PRO A C 1
ATOM 1000 O O . PRO A 1 127 ? 6.491 7.819 20.136 1.00 60.47 127 PRO A O 1
ATOM 1003 N N . VAL A 1 128 ? 5.511 9.769 19.610 1.00 55.81 128 VAL A N 1
ATOM 1004 C CA . VAL A 1 128 ? 4.820 9.879 20.893 1.00 55.81 128 VAL A CA 1
ATOM 1005 C C . VAL A 1 128 ? 3.732 8.807 20.849 1.00 55.81 128 VAL A C 1
ATOM 1007 O O . VAL A 1 128 ? 2.910 8.846 19.928 1.00 55.81 128 VAL A O 1
ATOM 1010 N N . PRO A 1 129 ? 3.744 7.807 21.751 1.00 56.44 129 PRO A N 1
ATOM 1011 C CA . PRO A 1 129 ? 2.693 6.806 21.766 1.00 56.44 129 PRO A CA 1
ATOM 1012 C C . PRO A 1 129 ? 1.359 7.542 21.918 1.00 56.44 129 PRO A C 1
ATOM 1014 O O . PRO A 1 129 ? 1.244 8.351 22.842 1.00 56.44 129 PRO A O 1
ATOM 1017 N N . PRO A 1 130 ? 0.371 7.326 21.034 1.00 55.78 130 PRO A N 1
ATOM 1018 C CA . PRO A 1 130 ? -0.942 7.907 21.254 1.00 55.78 130 PRO A CA 1
ATOM 1019 C C . PRO A 1 130 ? -1.466 7.406 22.604 1.00 55.78 130 PRO A C 1
ATOM 1021 O O . PRO A 1 130 ? -1.346 6.217 22.909 1.00 55.78 130 PRO A O 1
ATOM 1024 N N . GLU A 1 131 ? -2.019 8.313 23.413 1.00 54.88 131 GLU A N 1
ATOM 1025 C CA . GLU A 1 131 ? -2.484 8.016 24.776 1.00 54.88 131 GLU A CA 1
ATOM 1026 C C . GLU A 1 131 ? -3.516 6.879 24.824 1.00 54.88 131 GLU A C 1
ATOM 1028 O O . GLU A 1 131 ? -3.571 6.178 25.829 1.00 54.88 131 GLU A O 1
ATOM 1033 N N . SER A 1 132 ? -4.271 6.623 23.743 1.00 56.44 132 SER A N 1
ATOM 1034 C CA . SER A 1 132 ? -4.834 5.289 23.443 1.00 56.44 132 SER A CA 1
ATOM 1035 C C . SER A 1 132 ? -5.600 5.169 22.119 1.00 56.44 132 SER A C 1
ATOM 1037 O O . SER A 1 132 ? -5.800 4.039 21.677 1.00 56.44 132 SER A O 1
ATOM 1039 N N . ASP A 1 133 ? -5.965 6.246 21.418 1.00 73.19 133 ASP A N 1
ATOM 1040 C CA . ASP A 1 133 ? -6.938 6.105 20.325 1.00 73.19 133 ASP A CA 1
ATOM 1041 C C . ASP A 1 133 ? -6.343 6.249 18.920 1.00 73.19 133 ASP A C 1
ATOM 1043 O O . ASP A 1 133 ? -5.881 7.307 18.494 1.00 73.19 133 ASP A O 1
ATOM 1047 N N . TYR A 1 134 ? -6.395 5.152 18.159 1.00 84.94 134 TYR A N 1
ATOM 1048 C CA . TYR A 1 134 ? -6.333 5.239 16.703 1.00 84.94 134 TYR A CA 1
ATOM 1049 C C . TYR A 1 134 ? -7.607 5.933 16.216 1.00 84.94 134 TYR A C 1
ATOM 1051 O O . TYR A 1 134 ? -8.696 5.517 16.618 1.00 84.94 134 TYR A O 1
ATOM 1059 N N . PRO A 1 135 ? -7.497 6.963 15.361 1.00 87.81 135 PRO A N 1
ATOM 1060 C CA . PRO A 1 135 ? -8.637 7.787 14.990 1.00 87.81 135 PRO A CA 1
ATOM 1061 C C . PRO A 1 135 ? -9.490 7.058 13.950 1.00 87.81 135 PRO A C 1
ATOM 1063 O O . PRO A 1 135 ? -9.362 7.300 12.748 1.00 87.81 135 PRO A O 1
ATOM 1066 N N . PHE A 1 136 ? -10.320 6.119 14.407 1.00 90.50 136 PHE A N 1
ATOM 1067 C CA . PHE A 1 136 ? -11.339 5.476 13.584 1.00 90.50 136 PHE A CA 1
ATOM 1068 C C . PHE A 1 136 ? -12.313 6.524 13.042 1.00 90.50 136 PHE A C 1
ATOM 1070 O O . PHE A 1 136 ? -12.623 7.508 13.712 1.00 90.50 136 PHE A O 1
ATOM 1077 N N . VAL A 1 137 ? -12.795 6.320 11.820 1.00 91.06 137 VAL A N 1
ATOM 1078 C CA . VAL A 1 137 ? -13.771 7.229 11.217 1.00 91.06 137 VAL A CA 1
ATOM 1079 C C . VAL A 1 137 ? -15.130 7.040 11.896 1.00 91.06 137 VAL A C 1
ATOM 1081 O O . VAL A 1 137 ? -15.701 5.946 11.858 1.00 91.06 137 VAL A O 1
ATOM 1084 N N . SER A 1 138 ? -15.652 8.115 12.486 1.00 90.69 138 SER A N 1
ATOM 1085 C CA . SER A 1 138 ? -16.993 8.164 13.067 1.00 90.69 138 SER A CA 1
ATOM 1086 C C . SER A 1 138 ? -18.063 8.424 12.004 1.00 90.69 138 SER A C 1
ATOM 1088 O O . SER A 1 138 ? -17.807 9.017 10.955 1.00 90.69 138 SER A O 1
ATOM 1090 N N . VAL A 1 139 ? -19.281 7.959 12.280 1.00 93.56 139 VAL A N 1
ATOM 1091 C CA . VAL A 1 139 ? -20.489 8.313 11.527 1.00 93.56 139 VAL A CA 1
ATOM 1092 C C . VAL A 1 139 ? -21.447 8.966 12.515 1.00 93.56 139 VAL A C 1
ATOM 1094 O O . VAL A 1 139 ? -21.679 8.424 13.591 1.00 93.56 139 VAL A O 1
ATOM 1097 N N . GLU A 1 140 ? -21.982 10.131 12.166 1.00 93.69 140 GLU A N 1
ATOM 1098 C CA . GLU A 1 140 ? -22.910 10.883 13.014 1.00 93.69 140 GLU A CA 1
ATOM 1099 C C . GLU A 1 140 ? -24.344 10.757 12.487 1.00 93.69 140 GLU A C 1
ATOM 1101 O O . GLU A 1 140 ? -24.572 10.675 11.278 1.00 93.69 140 GLU A O 1
ATOM 1106 N N . GLY A 1 141 ? -25.320 10.743 13.394 1.00 93.38 141 GLY A N 1
ATOM 1107 C CA . GLY A 1 141 ? -26.739 10.661 13.055 1.00 93.38 141 GLY A CA 1
ATOM 1108 C C . GLY A 1 141 ? -27.579 10.095 14.197 1.00 93.38 141 GLY A C 1
ATOM 1109 O O . GLY A 1 141 ? -27.069 9.431 15.099 1.00 93.38 141 GLY A O 1
ATOM 1110 N N . GLU A 1 142 ? -28.885 10.355 14.162 1.00 94.12 142 GLU A N 1
ATOM 1111 C CA . GLU A 1 142 ? -29.821 9.787 15.132 1.00 94.12 142 GLU A CA 1
ATOM 1112 C C . GLU A 1 142 ? -29.854 8.253 15.020 1.00 94.12 142 GLU A C 1
ATOM 1114 O O . GLU A 1 142 ? -29.977 7.698 13.927 1.00 94.12 142 GLU A O 1
ATOM 1119 N N . GLY A 1 143 ? -29.722 7.565 16.157 1.00 92.88 143 GLY A N 1
ATOM 1120 C CA . GLY A 1 143 ? -29.733 6.100 16.219 1.00 92.88 143 GLY A CA 1
ATOM 1121 C C . GLY A 1 143 ? -28.470 5.415 15.687 1.00 92.88 143 GLY A C 1
ATOM 1122 O O . GLY A 1 143 ? -28.472 4.189 15.559 1.00 92.88 143 GLY A O 1
ATOM 1123 N N . VAL A 1 144 ? -27.406 6.167 15.373 1.00 95.94 144 VAL A N 1
ATOM 1124 C CA . VAL A 1 144 ? -26.099 5.584 15.049 1.00 95.94 144 VAL A CA 1
ATOM 1125 C C . VAL A 1 144 ? -25.431 5.097 16.332 1.00 95.94 144 VAL A C 1
ATOM 1127 O O . VAL A 1 144 ? -25.320 5.832 17.314 1.00 95.94 144 VAL A O 1
ATOM 1130 N N . HIS A 1 145 ? -24.967 3.851 16.312 1.00 94.75 145 HIS A N 1
ATOM 1131 C CA . HIS A 1 145 ? -24.234 3.231 17.408 1.00 94.75 145 HIS A CA 1
ATOM 1132 C C . HIS A 1 145 ? -22.917 2.638 16.910 1.00 94.75 145 HIS A C 1
ATOM 1134 O O . HIS A 1 145 ? -22.858 2.058 15.825 1.00 94.75 145 HIS A O 1
ATOM 1140 N N . GLU A 1 146 ? -21.877 2.731 17.736 1.00 94.69 146 GLU A N 1
ATOM 1141 C CA . GLU A 1 146 ? -20.594 2.083 17.482 1.00 94.69 146 GLU A CA 1
ATOM 1142 C C . GLU A 1 146 ? -20.518 0.735 18.210 1.00 94.69 146 GLU A C 1
ATOM 1144 O O . GLU A 1 146 ? -20.773 0.647 19.412 1.00 94.69 146 GLU A O 1
ATOM 1149 N N . ILE A 1 147 ? -20.116 -0.317 17.493 1.00 94.31 147 ILE A N 1
ATOM 1150 C CA . ILE A 1 147 ? -19.779 -1.624 18.062 1.00 94.31 147 ILE A CA 1
ATOM 1151 C C . ILE A 1 147 ? -18.288 -1.885 17.830 1.00 94.31 147 ILE A C 1
ATOM 1153 O O . ILE A 1 147 ? -17.803 -1.940 16.695 1.00 94.31 147 ILE A O 1
ATOM 1157 N N . ALA A 1 148 ? -17.562 -2.065 18.932 1.00 92.38 148 ALA A N 1
ATOM 1158 C CA . ALA A 1 148 ? -16.135 -2.353 18.965 1.00 92.38 148 ALA A CA 1
ATOM 1159 C C . ALA A 1 148 ? -15.873 -3.856 19.150 1.00 92.38 148 ALA A C 1
ATOM 1161 O O . ALA A 1 148 ? -16.387 -4.460 20.089 1.00 92.38 148 ALA A O 1
ATOM 1162 N N . VAL A 1 149 ? -15.027 -4.452 18.300 1.00 91.81 149 VAL A N 1
ATOM 1163 C CA . VAL A 1 149 ? -14.604 -5.864 18.419 1.00 91.81 149 VAL A CA 1
ATOM 1164 C C . VAL A 1 149 ? -13.084 -5.975 18.285 1.00 91.81 149 VAL A C 1
ATOM 1166 O O . VAL A 1 149 ? -12.497 -5.336 17.414 1.00 91.81 149 VAL A O 1
ATOM 1169 N N . GLY A 1 150 ? -12.441 -6.784 19.133 1.00 89.75 150 GLY A N 1
ATOM 1170 C CA . GLY A 1 150 ? -10.988 -7.001 19.128 1.00 89.75 150 GLY A CA 1
ATOM 1171 C C . GLY A 1 150 ? -10.204 -6.033 20.036 1.00 89.75 150 GLY A C 1
ATOM 1172 O O . GLY A 1 150 ? -10.803 -5.357 20.874 1.00 89.75 150 GLY A O 1
ATOM 1173 N N . PRO A 1 151 ? -8.861 -5.955 19.913 1.00 83.62 151 PRO A N 1
ATOM 1174 C CA . PRO A 1 151 ? -8.038 -6.545 18.851 1.00 83.62 151 PRO A CA 1
ATOM 1175 C C . PRO A 1 151 ? -7.782 -8.053 18.989 1.00 83.62 151 PRO A C 1
ATOM 1177 O O . PRO A 1 151 ? -7.321 -8.695 18.045 1.00 83.62 151 PRO A O 1
ATOM 1180 N N . VAL A 1 152 ? -8.065 -8.615 20.168 1.00 78.94 152 VAL A N 1
ATOM 1181 C CA . VAL A 1 152 ? -7.924 -10.045 20.463 1.00 78.94 152 VAL A CA 1
ATOM 1182 C C . VAL A 1 152 ? -9.293 -10.711 20.380 1.00 78.94 152 VAL A C 1
ATOM 1184 O O . VAL A 1 152 ? -10.256 -10.238 20.978 1.00 78.94 152 VAL A O 1
ATOM 1187 N N . HIS A 1 153 ? -9.363 -11.829 19.665 1.00 73.56 153 HIS A N 1
ATOM 1188 C CA . HIS A 1 153 ? -10.557 -12.662 19.543 1.00 73.56 153 HIS A CA 1
ATOM 1189 C C . HIS A 1 153 ? -10.260 -14.044 20.119 1.00 73.56 153 HIS A C 1
ATOM 1191 O O . HIS A 1 153 ? -9.110 -14.490 20.101 1.00 73.56 153 HIS A O 1
ATOM 1197 N N . ALA A 1 154 ? -11.283 -14.747 20.602 1.00 64.88 154 ALA A N 1
ATOM 1198 C CA . ALA A 1 154 ? -11.138 -16.146 20.984 1.00 64.88 154 ALA A CA 1
ATOM 1199 C C . ALA A 1 154 ? -10.900 -16.997 19.718 1.00 64.88 154 ALA A C 1
ATOM 1201 O O . ALA A 1 154 ? -11.835 -17.271 18.972 1.00 64.88 154 ALA A O 1
ATOM 1202 N N . GLY A 1 155 ? -9.646 -17.370 19.438 1.00 69.25 155 GLY A N 1
ATOM 1203 C CA . GLY A 1 155 ? -9.286 -18.231 18.303 1.00 69.25 155 GLY A CA 1
ATOM 1204 C C . GLY A 1 155 ? -7.879 -17.998 17.739 1.00 69.25 155 GLY A C 1
ATOM 1205 O O . GLY A 1 155 ? -7.142 -17.128 18.196 1.00 69.25 155 GLY A O 1
ATOM 1206 N N . ILE A 1 156 ? -7.516 -18.783 16.717 1.00 72.50 156 ILE A N 1
ATOM 1207 C CA . ILE A 1 156 ? -6.239 -18.698 15.978 1.00 72.50 156 ILE A CA 1
ATOM 1208 C C . ILE A 1 156 ? -6.491 -18.026 14.617 1.00 72.50 156 ILE A C 1
ATOM 1210 O O . ILE A 1 156 ? -6.315 -18.628 13.562 1.00 72.50 156 ILE A O 1
ATOM 1214 N N . ILE A 1 157 ? -6.969 -16.785 14.628 1.00 79.88 157 ILE A N 1
ATOM 1215 C CA . ILE A 1 157 ? -7.133 -15.971 13.411 1.00 79.88 157 ILE A CA 1
ATOM 1216 C C . ILE A 1 157 ? -6.215 -14.748 13.463 1.00 79.88 157 ILE A C 1
ATOM 1218 O O . ILE A 1 157 ? -5.486 -14.543 14.440 1.00 79.88 157 ILE A O 1
ATOM 1222 N N . GLU A 1 158 ? -6.177 -13.956 12.393 1.00 85.81 158 GLU A N 1
ATOM 1223 C CA . GLU A 1 158 ? -5.455 -12.685 12.428 1.00 85.81 158 GLU A CA 1
ATOM 1224 C C . GLU A 1 158 ? -6.113 -11.728 13.439 1.00 85.81 158 GLU A C 1
ATOM 1226 O O . GLU A 1 158 ? -7.318 -11.485 13.344 1.00 85.81 158 GLU A O 1
ATOM 1231 N N . PRO A 1 159 ? -5.372 -11.219 14.445 1.00 88.56 159 PRO A N 1
ATOM 1232 C CA . PRO A 1 159 ? -5.881 -10.192 15.340 1.00 88.56 159 PRO A CA 1
ATOM 1233 C C . PRO A 1 159 ? -6.185 -8.905 14.571 1.00 88.56 159 PRO A C 1
ATOM 1235 O O . PRO A 1 159 ? -5.460 -8.500 13.662 1.00 88.56 159 PRO A O 1
ATOM 1238 N N . GLY A 1 160 ? -7.258 -8.240 14.975 1.00 90.19 160 GLY A N 1
ATOM 1239 C CA . GLY A 1 160 ? -7.802 -7.092 14.267 1.00 90.19 160 GLY A CA 1
ATOM 1240 C C . GLY A 1 160 ? -8.767 -6.321 15.146 1.00 90.19 160 GLY A C 1
ATOM 1241 O O . GLY A 1 160 ? -9.503 -6.912 15.925 1.00 90.19 160 GLY A O 1
ATOM 1242 N N . HIS A 1 161 ? -8.746 -4.998 15.057 1.00 92.25 161 HIS A N 1
ATOM 1243 C CA . HIS A 1 161 ? -9.671 -4.128 15.771 1.00 92.25 161 HIS A CA 1
ATOM 1244 C C . HIS A 1 161 ? -10.685 -3.589 14.780 1.00 92.25 161 HIS A C 1
ATOM 1246 O O . HIS A 1 161 ? -10.326 -2.907 13.821 1.00 92.25 161 HIS A O 1
ATOM 1252 N N . PHE A 1 162 ? -11.942 -3.933 15.003 1.00 93.06 162 PHE A N 1
ATOM 1253 C CA . PHE A 1 162 ? -13.041 -3.600 14.117 1.00 93.06 162 PHE A CA 1
ATOM 1254 C C . PHE A 1 162 ? -13.914 -2.529 14.762 1.00 93.06 162 PHE A C 1
ATOM 1256 O O . PHE A 1 162 ? -14.176 -2.550 15.974 1.00 93.06 162 PHE A O 1
ATOM 1263 N N . ARG A 1 163 ? -14.363 -1.589 13.935 1.00 94.69 163 ARG A N 1
ATOM 1264 C CA . ARG A 1 163 ? -15.346 -0.571 14.291 1.00 94.69 163 ARG A CA 1
ATOM 1265 C C . ARG A 1 163 ? -16.504 -0.621 13.321 1.00 94.69 163 ARG A C 1
ATOM 1267 O O . ARG A 1 163 ? -16.353 -0.266 12.154 1.00 94.69 163 ARG A O 1
ATOM 1274 N N . PHE A 1 164 ? -17.641 -1.082 13.826 1.00 95.94 164 PHE A N 1
ATOM 1275 C CA . PHE A 1 164 ? -18.905 -1.070 13.110 1.00 95.94 164 PHE A CA 1
ATOM 1276 C C . PHE A 1 164 ? -19.691 0.160 13.551 1.00 95.94 164 PHE A C 1
ATOM 1278 O O . PHE A 1 164 ? -19.972 0.305 14.735 1.00 95.94 164 PHE A O 1
ATOM 1285 N N . GLN A 1 165 ? -20.060 1.019 12.610 1.00 96.56 165 GLN A N 1
ATOM 1286 C CA . GLN A 1 165 ? -21.054 2.070 12.820 1.00 96.56 165 GLN A CA 1
ATOM 1287 C C . GLN A 1 165 ? -22.380 1.559 12.255 1.00 96.56 165 GLN A C 1
ATOM 1289 O O . GLN A 1 165 ? -22.447 1.236 11.063 1.00 96.56 165 GLN A O 1
ATOM 1294 N N . VAL A 1 166 ? -23.409 1.426 13.094 1.00 96.88 166 VAL A N 1
ATOM 1295 C CA . VAL A 1 166 ? -24.661 0.730 12.756 1.00 96.88 166 VAL A CA 1
ATOM 1296 C C . VAL A 1 166 ? -25.907 1.547 13.087 1.00 96.88 166 VAL A C 1
ATOM 1298 O O . VAL A 1 166 ? -25.893 2.360 14.005 1.00 96.88 166 VAL A O 1
ATOM 1301 N N . VAL A 1 167 ? -27.000 1.280 12.367 1.00 96.69 167 VAL A N 1
ATOM 1302 C CA . VAL A 1 167 ? -28.362 1.733 12.699 1.00 96.69 167 VAL A CA 1
ATOM 1303 C C . VAL A 1 167 ? -29.293 0.528 12.608 1.00 96.69 167 VAL A C 1
ATOM 1305 O O . VAL A 1 167 ? -29.544 0.007 11.517 1.00 96.69 167 VAL A O 1
ATOM 1308 N N . GLY A 1 168 ? -29.789 0.061 13.755 1.00 92.75 168 GLY A N 1
ATOM 1309 C CA . GLY A 1 168 ? -30.490 -1.222 13.837 1.00 92.75 168 GLY A CA 1
ATOM 1310 C C . GLY A 1 168 ? -29.600 -2.356 13.315 1.00 92.75 168 GLY A C 1
ATOM 1311 O O . GLY A 1 168 ? -28.515 -2.586 13.838 1.00 92.75 168 GLY A O 1
ATOM 1312 N N . GLU A 1 169 ? -30.037 -3.032 12.253 1.00 93.12 169 GLU A N 1
ATOM 1313 C CA . GLU A 1 169 ? -29.303 -4.139 11.617 1.00 93.12 169 GLU A CA 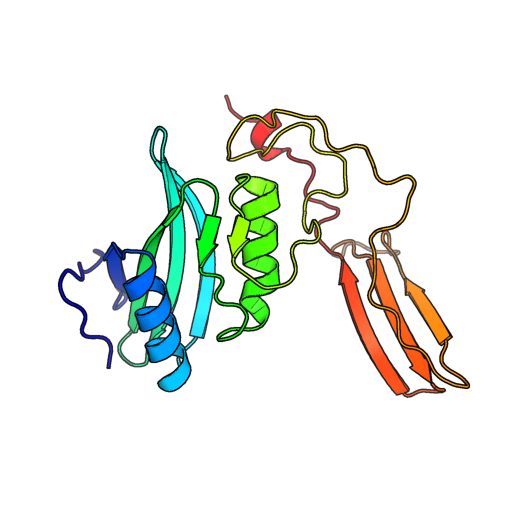1
ATOM 1314 C C . GLU A 1 169 ? -28.398 -3.688 10.453 1.00 93.12 169 GLU A C 1
ATOM 1316 O O . GLU A 1 169 ? -27.674 -4.496 9.870 1.00 93.12 169 GLU A O 1
ATOM 1321 N N . LYS A 1 170 ? -28.430 -2.401 10.076 1.00 94.62 170 LYS A N 1
ATOM 1322 C CA . LYS A 1 170 ? -27.657 -1.875 8.942 1.00 94.62 170 LYS A CA 1
ATOM 1323 C C . LYS A 1 170 ? -26.270 -1.436 9.389 1.00 94.62 170 LYS A C 1
ATOM 1325 O O . LYS A 1 170 ? -26.148 -0.550 10.231 1.00 94.62 170 LYS A O 1
ATOM 1330 N N . VAL A 1 171 ? -25.234 -1.981 8.753 1.00 95.75 171 VAL A N 1
ATOM 1331 C CA . VAL A 1 171 ? -23.855 -1.494 8.891 1.00 95.75 171 VAL A CA 1
ATOM 1332 C C . VAL A 1 171 ? -23.648 -0.320 7.939 1.00 95.75 171 VAL A C 1
ATOM 1334 O O . VAL A 1 171 ? -23.647 -0.495 6.723 1.00 95.75 171 VAL A O 1
ATOM 1337 N N . LEU A 1 172 ? -23.474 0.878 8.495 1.00 95.56 172 LEU A N 1
ATOM 1338 C CA . LEU A 1 172 ? -23.149 2.086 7.735 1.00 95.56 172 LEU A CA 1
ATOM 1339 C C . LEU A 1 172 ? -21.666 2.129 7.371 1.00 95.56 172 LEU A C 1
ATOM 1341 O O . LEU A 1 172 ? -21.297 2.571 6.284 1.00 95.56 172 LEU A O 1
ATOM 1345 N N . ARG A 1 173 ? -20.808 1.666 8.286 1.00 95.75 173 ARG A N 1
ATOM 1346 C CA . ARG A 1 173 ? -19.366 1.603 8.070 1.00 95.75 173 ARG A CA 1
ATOM 1347 C C . ARG A 1 173 ? -18.741 0.473 8.869 1.00 95.75 173 ARG A C 1
ATOM 1349 O O . ARG A 1 173 ? -19.052 0.298 10.042 1.00 95.75 173 ARG A O 1
ATOM 1356 N N . LEU A 1 174 ? -17.812 -0.228 8.231 1.00 94.94 174 LEU A N 1
ATOM 1357 C CA . LEU A 1 174 ? -16.834 -1.078 8.888 1.00 94.94 174 LEU A CA 1
ATOM 1358 C C . LEU A 1 174 ? -15.450 -0.484 8.645 1.00 94.94 174 LEU A C 1
ATOM 1360 O O . LEU A 1 174 ? -15.040 -0.307 7.498 1.00 94.94 174 LEU A O 1
ATOM 1364 N N . GLU A 1 175 ? -14.731 -0.186 9.719 1.00 93.81 175 GLU A N 1
ATOM 1365 C CA . GLU A 1 175 ? -13.300 0.072 9.653 1.00 93.81 175 GLU A CA 1
ATOM 1366 C C . GLU A 1 175 ? -12.529 -1.035 10.371 1.00 93.81 175 GLU A C 1
ATOM 1368 O O . GLU A 1 175 ? -12.813 -1.375 11.519 1.00 93.81 175 GLU A O 1
ATOM 1373 N N . GLU A 1 176 ? -11.547 -1.595 9.671 1.00 92.06 176 GLU A N 1
ATOM 1374 C CA . GLU A 1 176 ? -10.671 -2.655 10.158 1.00 92.06 176 GLU A CA 1
ATOM 1375 C C . GLU A 1 176 ? -9.286 -2.068 10.411 1.00 92.06 176 GLU A C 1
ATOM 1377 O O . GLU A 1 176 ? -8.713 -1.427 9.527 1.00 92.06 176 GLU A O 1
ATOM 1382 N N . ARG A 1 177 ? -8.711 -2.341 11.577 1.00 91.31 177 ARG A N 1
ATOM 1383 C CA . ARG A 1 177 ? -7.295 -2.121 11.866 1.00 91.31 177 ARG A CA 1
ATOM 1384 C C . ARG A 1 177 ? -6.645 -3.477 12.085 1.00 91.31 177 ARG A C 1
ATOM 1386 O O . ARG A 1 177 ? -6.990 -4.175 13.031 1.00 91.31 177 ARG A O 1
ATOM 1393 N N . LEU A 1 178 ? -5.741 -3.868 11.195 1.00 91.25 178 LEU A N 1
ATOM 1394 C CA . LEU A 1 178 ? -5.062 -5.168 11.229 1.00 91.25 178 LEU A CA 1
ATOM 1395 C C . LEU A 1 178 ? -3.588 -4.992 11.615 1.00 91.25 178 LEU A C 1
ATOM 1397 O O . LEU A 1 178 ? -3.169 -3.912 12.027 1.00 91.25 178 LEU A O 1
ATOM 1401 N N . GLY A 1 179 ? -2.800 -6.060 11.495 1.00 88.81 179 GLY A N 1
ATOM 1402 C CA . GLY A 1 179 ? -1.346 -5.996 11.626 1.00 88.81 179 GLY A CA 1
ATOM 1403 C C . GLY A 1 179 ? -0.829 -6.093 13.060 1.00 88.81 179 GLY A C 1
ATOM 1404 O O . GLY A 1 179 ? 0.351 -5.869 13.291 1.00 88.81 179 GLY A O 1
ATOM 1405 N N . TYR A 1 180 ? -1.663 -6.498 14.025 1.00 87.75 180 TYR A N 1
ATOM 1406 C CA . TYR A 1 180 ? -1.266 -6.646 15.435 1.00 87.75 180 TYR A CA 1
ATOM 1407 C C . TYR A 1 180 ? -0.181 -7.721 15.663 1.00 87.75 180 TYR A C 1
ATOM 1409 O O . TYR A 1 180 ? 0.430 -7.770 16.734 1.00 87.75 180 TYR A O 1
ATOM 1417 N N . LYS A 1 181 ? 0.079 -8.594 14.676 1.00 86.06 181 LYS A N 1
ATOM 1418 C CA . LYS A 1 181 ? 1.218 -9.528 14.699 1.00 86.06 181 LYS A CA 1
ATOM 1419 C C . LYS A 1 181 ? 2.532 -8.924 14.195 1.00 86.06 181 LYS A C 1
ATOM 1421 O O . LYS A 1 181 ? 3.579 -9.508 14.471 1.00 86.06 181 LYS A O 1
ATOM 1426 N N . HIS A 1 182 ? 2.513 -7.773 13.522 1.00 85.19 182 HIS A N 1
ATOM 1427 C CA . HIS A 1 182 ? 3.725 -7.102 13.059 1.00 85.19 182 HIS A CA 1
ATOM 1428 C C . HIS A 1 182 ? 4.416 -6.397 14.230 1.00 85.19 182 HIS A C 1
ATOM 1430 O O . HIS A 1 182 ? 4.056 -5.300 14.648 1.00 85.19 182 HIS A O 1
ATOM 1436 N N . LYS A 1 183 ? 5.432 -7.058 14.788 1.00 75.25 183 LYS A N 1
ATOM 1437 C CA . LYS A 1 183 ? 6.172 -6.583 15.969 1.00 75.25 183 LYS A CA 1
ATOM 1438 C C . LYS A 1 183 ? 7.573 -6.057 15.636 1.00 75.25 183 LYS A C 1
ATOM 1440 O O . LYS A 1 183 ? 8.355 -5.838 16.553 1.00 75.25 183 LYS A O 1
ATOM 1445 N N . GLY A 1 184 ? 7.890 -5.885 14.351 1.00 71.00 184 GLY A N 1
ATOM 1446 C CA . GLY A 1 184 ? 9.236 -5.526 13.895 1.00 71.00 184 GLY A CA 1
ATOM 1447 C C . GLY A 1 184 ? 10.261 -6.629 14.171 1.00 71.00 184 GLY A C 1
ATOM 1448 O O . GLY A 1 184 ? 11.430 -6.337 14.414 1.00 71.00 184 GLY A O 1
ATOM 1449 N N . ILE A 1 185 ? 9.820 -7.893 14.186 1.00 75.00 185 ILE A N 1
ATOM 1450 C CA . ILE A 1 185 ? 10.698 -9.040 14.453 1.00 75.00 185 ILE A CA 1
ATOM 1451 C C . ILE A 1 185 ? 11.754 -9.180 13.366 1.00 75.00 185 ILE A C 1
ATOM 1453 O O . ILE A 1 185 ? 12.881 -9.534 13.660 1.00 75.00 185 ILE A O 1
ATOM 1457 N N . GLU A 1 186 ? 11.414 -8.840 12.131 1.00 73.56 186 GLU A N 1
ATOM 1458 C CA . GLU A 1 186 ? 12.293 -8.919 10.975 1.00 73.56 186 GLU A CA 1
ATOM 1459 C C . GLU A 1 186 ? 13.590 -8.153 11.254 1.00 73.56 186 GLU A C 1
ATOM 1461 O O . GLU A 1 186 ? 14.672 -8.708 11.100 1.00 73.56 186 GLU A O 1
ATOM 1466 N N . LYS A 1 187 ? 13.475 -6.945 11.823 1.00 70.94 187 LYS A N 1
ATOM 1467 C CA . LYS A 1 187 ? 14.620 -6.126 12.236 1.00 70.94 187 LYS A CA 1
ATOM 1468 C C . LYS A 1 187 ? 15.406 -6.724 13.402 1.00 70.94 187 LYS A C 1
ATOM 1470 O O . LYS A 1 187 ? 16.624 -6.602 13.452 1.00 70.94 187 LYS A O 1
ATOM 1475 N N . ALA A 1 188 ? 14.721 -7.361 14.351 1.00 71.88 188 ALA A N 1
ATOM 1476 C CA . ALA A 1 188 ? 15.359 -7.996 15.504 1.00 71.88 188 ALA A CA 1
ATOM 1477 C C . ALA A 1 188 ? 16.189 -9.242 15.134 1.00 71.88 188 ALA A C 1
ATOM 1479 O O . ALA A 1 188 ? 16.998 -9.684 15.947 1.00 71.88 188 ALA A O 1
ATOM 1480 N N . PHE A 1 189 ? 15.988 -9.798 13.935 1.00 76.75 189 PHE A N 1
ATOM 1481 C CA . PHE A 1 189 ? 16.667 -10.994 13.432 1.00 76.75 189 PHE A CA 1
ATOM 1482 C C . PHE A 1 189 ? 17.528 -10.721 12.181 1.00 76.75 189 PHE A C 1
ATOM 1484 O O . PHE A 1 189 ? 17.879 -11.657 11.466 1.00 76.75 189 PHE A O 1
ATOM 1491 N N . GLU A 1 190 ? 17.898 -9.464 11.917 1.00 73.62 190 GLU A N 1
ATOM 1492 C CA . GLU A 1 190 ? 18.936 -9.134 10.933 1.00 73.62 190 GLU A CA 1
ATOM 1493 C C . GLU A 1 190 ? 20.322 -9.489 11.506 1.00 73.62 190 GLU A C 1
ATOM 1495 O O . GLU A 1 190 ? 20.754 -8.901 12.500 1.00 73.62 190 GLU A O 1
ATOM 1500 N N . GLY A 1 191 ? 21.011 -10.463 10.899 1.00 53.94 191 GLY A N 1
ATOM 1501 C CA . GLY A 1 191 ? 22.338 -10.943 11.303 1.00 53.94 191 GLY A CA 1
ATOM 1502 C C . GLY A 1 191 ? 23.023 -11.755 10.215 1.00 53.94 191 GLY A C 1
ATOM 1503 O O . GLY A 1 191 ? 22.307 -12.482 9.491 1.00 53.94 191 GLY A O 1
#

pLDDT: mean 89.19, std 10.62, range [53.94, 98.62]

Nearest PDB structures (foldseek):
  2r5v-assembly2_B  TM=6.478E-01  e=8.313E-02  Amycolatopsis orientalis
  3zgj-assembly1_A  TM=7.033E-01  e=1.638E-01  Streptomyces coelicolor A3(2)
  2r5v-assembly1_A  TM=6.324E-01  e=1.853E-01  Amycolatopsis orientalis
  3zgj-assembly2_B  TM=6.691E-01  e=1.971E-01  Streptomyces coelicolor A3(2)
  7yvv-assembly1_A  TM=2.717E-01  e=2.372E-01  Amycolatopsis sp. Hca4

Secondary structure (DSSP, 8-state):
----TT-EE-SSSS-EEEEE--HHHHHHHHHHHHHTT-EEEEEEEEEETTEEEEEEEEEETTEEEEEEEEESSEEE--TTT-TTHHHHHHHHHHHH-PEEESS--S-SS--S--SS-TTSPPPSSPPPPPSS---PPP--STT-EEEEE-SS-SSSS---EEEEEEETTEEEEEEEE--TT--SHHHHT--